Protein AF-A0A2U9IIF4-F1 (afdb_monomer)

Secondary structure (DSSP, 8-state):
---EEPPHHHHHHHHIIIIIHHHHHHHHHHHHHHHHH-S-THHHHHHHHHHHHHHHHHHHHHHHHHHHHTTEE-TT--------TT-----PPPHHHHHHHHHHHHHHHHTT-HHHHHHHHHHHHHHHHHHHHHHT-HHHHHHHHHHHHHHHHHHHHS---HHHHHHHHHHHHHHHHHHHHH-

pLDDT: mean 78.79, std 14.31, range [33.22, 96.81]

Foldseek 3Di:
DDQDEDDPVVVVVLCCVLQVVVLVVVLVVLVVCPVVPDPDPPSSVVSSVVPNVVSRVRSVVVSVVVCVVVSYDYNPPPPLCLVPLPPPPLDADDPVVLVVLVVVLVVCVVVVVLQVNLSSLLSSLSNLVSNCVSVVDLVSLVVSVVSLVVSVVSVVPDDYDPVSVVSSVVSVVVSVVCPVVND

Nearest PDB structures (foldseek):
  6xns-assembly2_D  TM=5.518E-01  e=9.371E+00  synthetic construct
  9e8q-assembly1_X  TM=2.694E-01  e=6.960E+00  Homo sapiens

Radius of gyration: 23.15 Å; Cα contacts (8 Å, |Δi|>4): 143; chains: 1; bounding box: 68×37×48 Å

Sequence (183 aa):
MEEKKISILKYATIISIFIIIPLIVLSFLVYFLALYFTKSSTISSEVTTVTTIPILLGGISAMRWYMEKNELISPFHKNIVVYNLDSNDNVEIPEELIRTYETRMLYFLENNLYNEYLKTLSFVVSFYLKNAIVNNDVRSFLKAKDLIKKGDCIVKEKKIKNNVIELFQLVRKKVEDYSKKFE

Solvent-accessible surface area (backbone atoms only — not comparable to full-atom values): 10165 Å² total; per-residue (Å²): 133,86,72,45,72,40,53,64,68,59,48,50,51,51,46,35,65,38,41,51,50,56,50,51,56,49,51,53,50,50,52,51,48,34,73,73,74,43,103,51,78,70,62,51,58,55,55,49,57,68,51,48,55,59,47,50,55,49,17,52,50,52,45,49,50,53,28,62,78,66,44,46,37,56,60,82,53,69,69,84,66,68,66,61,79,82,52,90,65,81,65,69,66,57,66,72,58,49,52,54,44,50,55,51,23,50,52,22,54,80,68,67,36,57,58,61,17,46,53,38,46,41,40,49,29,47,44,27,40,44,34,13,67,63,70,69,32,56,68,36,37,52,51,22,54,53,49,48,54,57,47,55,52,49,61,73,77,44,96,62,54,66,74,52,51,54,54,38,50,55,48,48,50,52,54,57,72,50,40,80,79,68,108

Organism: NCBI:txid41673

Structure (mmCIF, N/CA/C/O backbone):
data_AF-A0A2U9IIF4-F1
#
_entry.id   AF-A0A2U9IIF4-F1
#
loop_
_atom_site.group_PDB
_atom_site.id
_atom_site.type_symbol
_atom_site.label_atom_id
_atom_site.label_alt_id
_atom_site.label_comp_id
_atom_site.label_asym_id
_atom_site.label_entity_id
_atom_site.label_seq_id
_atom_site.pdbx_PDB_ins_code
_atom_site.Cartn_x
_atom_site.Cartn_y
_atom_site.Cartn_z
_atom_site.occupancy
_atom_site.B_iso_or_equiv
_atom_site.auth_seq_id
_atom_site.auth_comp_id
_atom_site.auth_asym_id
_atom_site.auth_atom_id
_atom_site.pdbx_PDB_model_num
ATOM 1 N N . MET A 1 1 ? -4.149 21.743 0.895 1.00 33.22 1 MET A N 1
ATOM 2 C CA . MET A 1 1 ? -3.383 22.286 -0.244 1.00 33.22 1 MET A CA 1
ATOM 3 C C . MET A 1 1 ? -3.532 21.274 -1.367 1.00 33.22 1 MET A C 1
ATOM 5 O O . MET A 1 1 ? -3.334 20.097 -1.098 1.00 33.22 1 MET A O 1
ATOM 9 N N . GLU A 1 2 ? -4.055 21.672 -2.528 1.00 38.16 2 GLU A N 1
ATOM 10 C CA . GLU A 1 2 ? -4.371 20.739 -3.621 1.00 38.16 2 GLU A CA 1
ATOM 11 C C . GLU A 1 2 ? -3.099 20.356 -4.384 1.00 38.16 2 GLU A C 1
ATOM 13 O O . GLU A 1 2 ? -2.504 21.184 -5.072 1.00 38.16 2 GLU A O 1
ATOM 18 N N . GLU A 1 3 ? -2.686 19.093 -4.271 1.00 52.47 3 GLU A N 1
ATOM 19 C CA . GLU A 1 3 ? -1.544 18.555 -5.011 1.00 52.47 3 GLU A CA 1
ATOM 20 C C . GLU A 1 3 ? -1.845 18.542 -6.523 1.00 52.47 3 GLU A C 1
ATOM 22 O O . GLU A 1 3 ? -2.888 18.054 -6.974 1.00 52.47 3 GLU A O 1
ATOM 27 N N . LYS A 1 4 ? -0.930 19.076 -7.345 1.00 73.81 4 LYS A N 1
ATOM 28 C CA . LYS A 1 4 ? -1.190 19.323 -8.771 1.00 73.81 4 LYS A CA 1
ATOM 29 C C . LYS A 1 4 ? -0.620 18.201 -9.634 1.00 73.81 4 LYS A C 1
ATOM 31 O O . LYS A 1 4 ? 0.590 18.104 -9.854 1.00 73.81 4 LYS A O 1
ATOM 36 N N . LYS A 1 5 ? -1.501 17.367 -10.193 1.00 74.81 5 LYS A N 1
ATOM 37 C CA . LYS A 1 5 ? -1.110 16.353 -11.183 1.00 74.81 5 LYS A CA 1
ATOM 38 C C . LYS A 1 5 ? -0.555 17.029 -12.438 1.00 74.81 5 LYS A C 1
ATOM 40 O O . LYS A 1 5 ? -1.225 17.855 -13.060 1.00 74.81 5 LYS A O 1
ATOM 45 N N . ILE A 1 6 ? 0.675 16.687 -12.818 1.00 84.69 6 ILE A N 1
ATOM 46 C CA . ILE A 1 6 ? 1.314 17.258 -14.010 1.00 84.69 6 ILE A CA 1
ATOM 47 C C . ILE A 1 6 ? 1.002 16.436 -15.260 1.00 84.69 6 ILE A C 1
ATOM 49 O O . ILE A 1 6 ? 0.768 15.230 -15.195 1.00 84.69 6 ILE A O 1
ATOM 53 N N . SER A 1 7 ? 0.998 17.097 -16.419 1.00 86.56 7 SER A N 1
ATOM 54 C CA . SER A 1 7 ? 0.803 16.428 -17.705 1.00 86.56 7 SER A CA 1
ATOM 55 C C . SER A 1 7 ? 1.977 15.504 -18.044 1.00 86.56 7 SER A C 1
ATOM 57 O O . SER A 1 7 ? 3.104 15.716 -17.591 1.00 86.56 7 SER A O 1
ATOM 59 N N . ILE A 1 8 ? 1.721 14.506 -18.897 1.00 83.88 8 ILE A N 1
ATOM 60 C CA . ILE A 1 8 ? 2.743 13.569 -19.399 1.00 83.88 8 ILE A CA 1
ATOM 61 C C . ILE A 1 8 ? 3.927 14.319 -20.006 1.00 83.88 8 ILE A C 1
ATOM 63 O O . ILE A 1 8 ? 5.073 14.002 -19.703 1.00 83.88 8 ILE A O 1
ATOM 67 N N . LEU A 1 9 ? 3.649 15.365 -20.786 1.00 86.12 9 LEU A N 1
ATOM 68 C CA . LEU A 1 9 ? 4.684 16.175 -21.418 1.00 86.12 9 LEU A CA 1
ATOM 69 C C . LEU A 1 9 ? 5.570 16.884 -20.383 1.00 86.12 9 LEU A C 1
ATOM 71 O O . LEU A 1 9 ? 6.789 16.809 -20.477 1.00 86.12 9 LEU A O 1
ATOM 75 N N . LYS A 1 10 ? 4.973 17.498 -19.350 1.00 85.94 10 LYS A N 1
ATOM 76 C CA . LYS A 1 10 ? 5.733 18.149 -18.269 1.00 85.94 10 LYS A CA 1
ATOM 77 C C . LYS A 1 10 ? 6.576 17.151 -17.482 1.00 85.94 10 LYS A C 1
ATOM 79 O O . LYS A 1 10 ? 7.714 17.449 -17.137 1.00 85.94 10 LYS A O 1
ATOM 84 N N . TYR A 1 11 ? 6.038 15.967 -17.212 1.00 86.44 11 TYR A N 1
ATOM 85 C CA . TYR A 1 11 ? 6.782 14.914 -16.529 1.00 86.44 11 TYR A CA 1
ATOM 86 C C . TYR A 1 11 ? 7.947 14.387 -17.369 1.00 86.44 11 TYR A C 1
ATOM 88 O O . TYR A 1 11 ? 9.038 14.197 -16.839 1.00 86.44 11 TYR A O 1
ATOM 96 N N . ALA A 1 12 ? 7.750 14.227 -18.681 1.00 86.06 12 ALA A N 1
ATOM 97 C CA . ALA A 1 12 ? 8.823 13.880 -19.603 1.00 86.06 12 ALA A CA 1
ATOM 98 C C . ALA A 1 12 ? 9.918 14.956 -19.613 1.00 86.06 12 ALA A C 1
ATOM 100 O O . ALA A 1 12 ? 11.092 14.615 -19.546 1.00 86.06 12 ALA A O 1
ATOM 101 N N . THR A 1 13 ? 9.560 16.246 -19.596 1.00 89.25 13 THR A N 1
ATOM 102 C CA . THR A 1 13 ? 10.539 17.340 -19.473 1.00 89.25 13 THR A CA 1
ATOM 103 C C . THR A 1 13 ? 11.350 17.240 -18.181 1.00 89.25 13 THR A C 1
ATOM 105 O O . THR A 1 13 ? 12.569 17.383 -18.213 1.00 89.25 13 THR A O 1
ATOM 108 N N . ILE A 1 14 ? 10.696 16.956 -17.052 1.00 88.19 14 ILE A N 1
ATOM 109 C CA . ILE A 1 14 ? 11.365 16.795 -15.755 1.00 88.19 14 ILE A CA 1
ATOM 110 C C . ILE A 1 14 ? 12.341 15.609 -15.798 1.00 88.19 14 ILE A C 1
ATOM 112 O O . ILE A 1 14 ? 13.512 15.778 -15.464 1.00 88.19 14 ILE A O 1
ATOM 116 N N . ILE A 1 15 ? 11.908 14.438 -16.277 1.00 87.56 15 ILE A N 1
ATOM 117 C CA . ILE A 1 15 ? 12.792 13.273 -16.459 1.00 87.56 15 ILE A CA 1
ATOM 118 C C . ILE A 1 15 ? 13.976 13.626 -17.364 1.00 87.56 15 ILE A C 1
ATOM 120 O O . ILE A 1 15 ? 15.115 13.264 -17.065 1.00 87.56 15 ILE A O 1
ATOM 124 N N . SER A 1 16 ? 13.730 14.356 -18.452 1.00 88.19 16 SER A N 1
ATOM 125 C CA . SER A 1 16 ? 14.788 14.745 -19.376 1.00 88.19 16 SER A CA 1
ATOM 126 C C . SER A 1 16 ? 15.862 15.591 -18.701 1.00 88.19 16 SER A C 1
ATOM 128 O O . SER A 1 16 ? 17.044 15.320 -18.885 1.00 88.19 16 SER A O 1
ATOM 130 N N . ILE A 1 17 ? 15.467 16.573 -17.889 1.00 90.94 17 ILE A N 1
ATOM 131 C CA . ILE A 1 17 ? 16.397 17.475 -17.196 1.00 90.94 17 ILE A CA 1
ATOM 132 C C . ILE A 1 17 ? 17.247 16.726 -16.169 1.00 90.94 17 ILE A C 1
ATOM 134 O O . ILE A 1 17 ? 18.455 16.937 -16.106 1.00 90.94 17 ILE A O 1
ATOM 138 N N . PHE A 1 18 ? 16.632 15.857 -15.366 1.00 87.62 18 PHE A N 1
ATOM 139 C CA . PHE A 1 18 ? 17.319 15.232 -14.233 1.00 87.62 18 PHE A CA 1
ATOM 140 C C . PHE A 1 18 ? 18.025 13.918 -14.571 1.00 87.62 18 PHE A C 1
ATOM 142 O O . PHE A 1 18 ? 18.912 13.510 -13.827 1.00 87.62 18 PHE A O 1
ATOM 149 N N . ILE A 1 19 ? 17.636 13.243 -15.655 1.00 84.19 19 ILE A N 1
ATOM 150 C CA . ILE A 1 19 ? 18.116 11.892 -15.971 1.00 84.19 19 ILE A CA 1
ATOM 151 C C . ILE A 1 19 ? 18.713 11.841 -17.378 1.00 84.19 19 ILE A C 1
ATOM 153 O O . ILE A 1 19 ? 19.893 11.534 -17.531 1.00 84.19 19 ILE A O 1
ATOM 157 N N . ILE A 1 20 ? 17.931 12.170 -18.411 1.00 85.06 20 ILE A N 1
ATOM 158 C CA . ILE A 1 20 ? 18.333 11.921 -19.808 1.00 85.06 20 ILE A CA 1
ATOM 159 C C . ILE A 1 20 ? 19.481 12.840 -20.240 1.00 85.06 20 ILE A C 1
ATOM 161 O O . ILE A 1 20 ? 20.476 12.360 -20.775 1.00 85.06 20 ILE A O 1
ATOM 165 N N . ILE A 1 21 ? 19.378 14.149 -19.997 1.00 88.50 21 ILE A N 1
ATOM 166 C CA . ILE A 1 21 ? 20.415 15.116 -20.383 1.00 88.50 21 ILE A CA 1
ATOM 167 C C . ILE A 1 21 ? 21.745 14.815 -19.667 1.00 88.50 21 ILE A C 1
ATOM 169 O O . ILE A 1 21 ? 22.755 14.702 -20.363 1.00 88.50 21 ILE A O 1
ATOM 173 N N . PRO A 1 22 ? 21.786 14.607 -18.334 1.00 85.69 22 PRO A N 1
ATOM 174 C CA . PRO A 1 22 ? 23.015 14.215 -17.641 1.00 85.69 22 PRO A CA 1
ATOM 175 C C . PRO A 1 22 ? 23.659 12.940 -18.198 1.00 85.69 22 PRO A C 1
ATOM 177 O O . PRO A 1 22 ? 24.878 12.893 -18.361 1.00 85.69 22 PRO A O 1
ATOM 180 N N . LEU A 1 23 ? 22.855 11.928 -18.545 1.00 83.50 23 LEU A N 1
ATOM 181 C CA . LEU A 1 23 ? 23.346 10.687 -19.153 1.00 83.50 23 LEU A CA 1
ATOM 182 C C . LEU A 1 23 ? 23.946 10.911 -20.542 1.00 83.50 23 LEU A C 1
ATOM 184 O O . LEU A 1 23 ? 25.000 10.353 -20.847 1.00 83.50 23 LEU A O 1
ATOM 188 N N . ILE A 1 24 ? 23.298 11.726 -21.380 1.00 84.94 24 ILE A N 1
ATOM 189 C CA . ILE A 1 24 ? 23.810 12.069 -22.712 1.00 84.94 24 ILE A CA 1
ATOM 190 C C . ILE A 1 24 ? 25.144 12.801 -22.573 1.00 84.94 24 ILE A C 1
ATOM 192 O O . ILE A 1 24 ? 26.123 12.398 -23.196 1.00 84.94 24 ILE A O 1
ATOM 196 N N . VAL A 1 25 ? 25.212 13.829 -21.721 1.00 85.56 25 VAL A N 1
ATOM 197 C CA . VAL A 1 25 ? 26.441 14.605 -21.495 1.00 85.56 25 VAL A CA 1
ATOM 198 C C . VAL A 1 25 ? 27.577 13.700 -21.019 1.00 85.56 25 VAL A C 1
ATOM 200 O O . VAL A 1 25 ? 28.670 13.765 -21.576 1.00 85.56 25 VAL A O 1
ATOM 203 N N . LEU A 1 26 ? 27.317 12.810 -20.056 1.00 80.69 26 LEU A N 1
ATOM 204 C CA . LEU A 1 26 ? 28.311 11.845 -19.589 1.00 80.69 26 LEU A CA 1
ATOM 205 C C . LEU A 1 26 ? 28.763 10.909 -20.717 1.00 80.69 26 LEU A C 1
ATOM 207 O O . LEU A 1 26 ? 29.960 10.706 -20.892 1.00 80.69 26 LEU A O 1
ATOM 211 N N . SER A 1 27 ? 27.826 10.366 -21.495 1.00 76.38 27 SER A N 1
ATOM 212 C CA . SER A 1 27 ? 28.136 9.445 -22.594 1.00 76.38 27 SER A CA 1
ATOM 213 C C . SER A 1 27 ? 29.036 10.105 -23.639 1.00 76.38 27 SER A C 1
ATOM 215 O O . 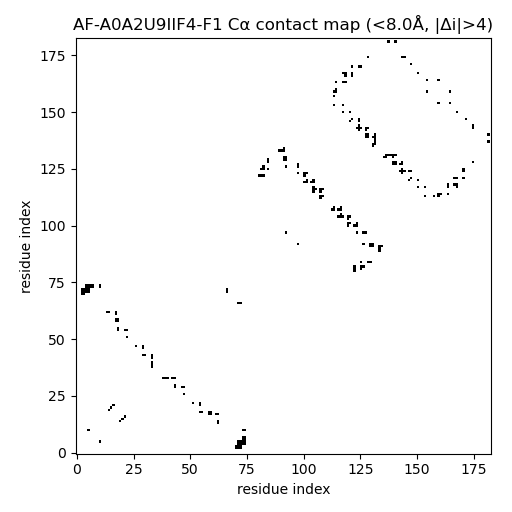SER A 1 27 ? 30.017 9.506 -24.073 1.00 76.38 27 SER A O 1
ATOM 217 N N . PHE A 1 28 ? 28.756 11.365 -23.991 1.00 82.56 28 PHE A N 1
ATOM 218 C CA . PHE A 1 28 ? 29.617 12.159 -24.870 1.00 82.56 28 PHE A CA 1
ATOM 219 C C . PHE A 1 28 ? 31.008 12.375 -24.271 1.00 82.56 28 PHE A C 1
ATOM 221 O O . PHE A 1 28 ? 32.001 12.270 -24.986 1.00 82.56 28 PHE A O 1
ATOM 228 N N . LEU A 1 29 ? 31.095 12.645 -22.969 1.00 79.62 29 LEU A N 1
ATOM 229 C CA . LEU A 1 29 ? 32.356 12.917 -22.282 1.00 79.62 29 LEU A CA 1
ATOM 230 C C . LEU A 1 29 ? 33.225 11.654 -22.173 1.00 79.62 29 LEU A C 1
ATOM 232 O O . LEU A 1 29 ? 34.419 11.710 -22.455 1.00 79.62 29 LEU A O 1
ATOM 236 N N . VAL A 1 30 ? 32.622 10.503 -21.860 1.00 75.31 30 VAL A N 1
ATOM 237 C CA . VAL A 1 30 ? 33.292 9.191 -21.852 1.00 75.31 30 VAL A CA 1
ATOM 238 C C . VAL A 1 30 ? 33.733 8.796 -23.259 1.00 75.31 30 VAL A C 1
ATOM 240 O O . VAL A 1 30 ? 34.862 8.344 -23.437 1.00 75.31 30 VAL A O 1
ATOM 243 N N . TYR A 1 31 ? 32.887 9.006 -24.270 1.00 74.81 31 TYR A N 1
ATOM 244 C CA . TYR A 1 31 ? 33.240 8.758 -25.667 1.00 74.81 31 TYR A CA 1
ATOM 245 C C . TYR A 1 31 ? 34.415 9.633 -26.124 1.00 74.81 31 TYR A C 1
ATOM 247 O O . TYR A 1 31 ? 35.361 9.136 -26.733 1.00 74.81 31 TYR A O 1
ATOM 255 N N . PHE A 1 32 ? 34.396 10.923 -25.780 1.00 75.62 32 PHE A N 1
ATOM 256 C CA . PHE A 1 32 ? 35.473 11.850 -26.116 1.00 75.62 32 PHE A CA 1
ATOM 257 C C . PHE A 1 32 ? 36.779 11.481 -25.405 1.00 75.62 32 PHE A C 1
ATOM 259 O O . PHE A 1 32 ? 37.831 11.445 -26.037 1.00 75.62 32 PHE A O 1
ATOM 266 N N . LEU A 1 33 ? 36.715 11.131 -24.117 1.00 70.12 33 LEU A N 1
ATOM 267 C CA . LEU A 1 33 ? 37.860 10.626 -23.355 1.00 70.12 33 LEU A CA 1
ATOM 268 C C . LEU A 1 33 ? 38.417 9.330 -23.950 1.00 70.12 33 LEU A C 1
ATOM 270 O O . LEU A 1 33 ? 39.632 9.199 -24.062 1.00 70.12 33 LEU A O 1
ATOM 274 N N . ALA A 1 34 ? 37.560 8.398 -24.371 1.00 67.44 34 ALA A N 1
ATOM 275 C CA . ALA A 1 34 ? 37.987 7.164 -25.024 1.00 67.44 34 ALA A CA 1
ATOM 276 C C . ALA A 1 34 ? 38.726 7.455 -26.340 1.00 67.44 34 ALA A C 1
ATOM 278 O O . ALA A 1 34 ? 39.811 6.922 -26.558 1.00 67.44 34 ALA A O 1
ATOM 279 N N . LEU A 1 35 ? 38.197 8.363 -27.171 1.00 69.38 35 LEU A N 1
ATOM 280 C CA . LEU A 1 35 ? 38.866 8.807 -28.398 1.00 69.38 35 LEU A CA 1
ATOM 281 C C . LEU A 1 35 ? 40.222 9.481 -28.131 1.00 69.38 35 LEU A C 1
ATOM 283 O O . LEU A 1 35 ? 41.143 9.309 -28.927 1.00 69.38 35 LEU A O 1
ATOM 287 N N . TYR A 1 36 ? 40.347 10.236 -27.035 1.00 69.12 36 TYR A N 1
ATOM 288 C CA . TYR A 1 36 ? 41.558 10.997 -26.713 1.00 69.12 36 TYR A CA 1
ATOM 289 C C . TYR A 1 36 ? 42.648 10.162 -26.028 1.00 69.12 36 TYR A C 1
ATOM 291 O O . TYR A 1 36 ? 43.831 10.374 -26.287 1.00 69.12 36 TYR A O 1
ATOM 299 N N . PHE A 1 37 ? 42.273 9.234 -25.140 1.00 64.19 37 PHE A N 1
ATOM 300 C CA . PHE A 1 37 ? 43.227 8.552 -24.263 1.00 64.19 37 PHE A CA 1
ATOM 301 C C . PHE A 1 37 ? 43.667 7.172 -24.751 1.00 64.19 37 PHE A C 1
ATOM 303 O O . PHE A 1 37 ? 44.804 6.807 -24.471 1.00 64.19 37 PHE A O 1
ATOM 310 N N . THR A 1 38 ? 42.853 6.392 -25.477 1.00 53.69 38 THR A N 1
ATOM 311 C CA . THR A 1 38 ? 43.287 5.053 -25.929 1.00 53.69 38 THR A CA 1
ATOM 312 C C . THR A 1 38 ? 42.445 4.472 -27.068 1.00 53.69 38 THR A C 1
ATOM 314 O O . THR A 1 38 ? 41.224 4.413 -27.019 1.00 53.69 38 THR A O 1
ATOM 317 N N . LYS A 1 39 ? 43.130 3.866 -28.041 1.00 55.66 39 LYS A N 1
ATOM 318 C CA . LYS A 1 39 ? 42.602 2.967 -29.087 1.00 55.66 39 LYS A CA 1
ATOM 319 C C . LYS A 1 39 ? 42.064 1.625 -28.520 1.00 55.66 39 LYS A C 1
ATOM 321 O O . LYS A 1 39 ? 42.155 0.603 -29.192 1.00 55.66 39 LYS A O 1
ATOM 326 N N . SER A 1 40 ? 41.594 1.598 -27.267 1.00 58.12 40 SER A N 1
ATOM 327 C CA . SER A 1 40 ? 41.224 0.389 -26.517 1.00 58.12 40 SER A CA 1
ATOM 328 C C . SER A 1 40 ? 39.797 0.497 -25.984 1.00 58.12 40 SER A C 1
ATOM 330 O O . SER A 1 40 ? 39.484 1.340 -25.147 1.00 58.12 40 SER A O 1
ATOM 332 N N . SER A 1 41 ? 38.926 -0.387 -26.468 1.00 57.19 41 SER A N 1
ATOM 333 C CA . SER A 1 41 ? 37.497 -0.443 -26.143 1.00 57.19 41 SER A CA 1
ATOM 334 C C . SER A 1 41 ? 37.188 -0.877 -24.705 1.00 57.19 41 SER A C 1
ATOM 336 O O . SER A 1 41 ? 36.042 -0.783 -24.283 1.00 57.19 41 SER A O 1
ATOM 338 N N . THR A 1 42 ? 38.176 -1.360 -23.948 1.00 56.53 42 THR A N 1
ATOM 339 C CA . THR A 1 42 ? 37.963 -1.965 -22.622 1.00 56.53 42 THR A CA 1
ATOM 340 C C . THR A 1 42 ? 37.800 -0.925 -21.507 1.00 56.53 42 THR A C 1
ATOM 342 O O . THR A 1 42 ? 37.073 -1.151 -20.546 1.00 56.53 42 THR A O 1
ATOM 345 N N . ILE A 1 43 ? 38.421 0.251 -21.651 1.00 55.16 43 ILE A N 1
ATOM 346 C CA . ILE A 1 43 ? 38.347 1.340 -20.658 1.00 55.16 43 ILE A CA 1
ATOM 347 C C . ILE A 1 43 ? 36.978 2.040 -20.712 1.00 55.16 43 ILE A C 1
ATOM 349 O O . ILE A 1 43 ? 36.465 2.494 -19.689 1.00 55.16 43 ILE A O 1
ATOM 353 N N . SER A 1 44 ? 36.337 2.095 -21.886 1.00 58.28 44 SER A N 1
ATOM 354 C CA . SER A 1 44 ? 35.050 2.783 -22.040 1.00 58.28 44 SER A CA 1
ATOM 355 C C . SER A 1 44 ? 33.907 2.062 -21.316 1.00 58.28 44 SER A C 1
ATOM 357 O O . SER A 1 44 ? 33.060 2.727 -20.720 1.00 58.28 44 SER A O 1
ATOM 359 N N . SER A 1 45 ? 33.890 0.724 -21.292 1.00 58.72 45 SER A N 1
ATOM 360 C CA . SER A 1 45 ? 32.824 -0.059 -20.648 1.00 58.72 45 SER A CA 1
ATOM 361 C C . SER A 1 45 ? 32.859 0.005 -19.119 1.00 58.72 45 SER A C 1
ATOM 363 O O . SER A 1 45 ? 31.808 0.105 -18.481 1.00 58.72 45 SER A O 1
ATOM 365 N N . GLU A 1 46 ? 34.049 0.004 -18.516 1.00 60.75 46 GLU A N 1
ATOM 366 C CA . GLU A 1 46 ? 34.196 0.080 -17.056 1.00 60.75 46 GLU A CA 1
ATOM 367 C C . GLU A 1 46 ? 33.856 1.480 -16.531 1.00 60.75 46 GLU A C 1
ATOM 369 O O . GLU A 1 46 ? 33.062 1.620 -15.597 1.00 60.75 46 GLU A O 1
ATOM 374 N N . VAL A 1 47 ? 34.356 2.530 -17.195 1.00 59.12 47 VAL A N 1
ATOM 375 C CA . VAL A 1 47 ? 34.063 3.925 -16.829 1.00 59.12 47 VAL A CA 1
ATOM 376 C C . VAL A 1 47 ? 32.574 4.233 -16.985 1.00 59.12 47 VAL A C 1
ATOM 378 O O . VAL A 1 47 ? 31.989 4.873 -16.110 1.00 59.12 47 VAL A O 1
ATOM 381 N N . THR A 1 48 ? 31.927 3.734 -18.043 1.00 59.72 48 THR A N 1
ATOM 382 C CA . THR A 1 48 ? 30.482 3.929 -18.257 1.00 59.72 48 THR A CA 1
ATOM 383 C C . THR A 1 48 ? 29.664 3.296 -17.133 1.00 59.72 48 THR A C 1
ATOM 385 O O . THR A 1 48 ? 28.768 3.936 -16.587 1.00 59.72 48 THR A O 1
ATOM 388 N N . THR A 1 49 ? 29.985 2.067 -16.725 1.00 60.97 49 THR A N 1
ATOM 389 C CA . THR A 1 49 ? 29.198 1.346 -15.710 1.00 60.97 49 THR A CA 1
ATOM 390 C C . THR A 1 49 ? 29.312 1.998 -14.328 1.00 60.97 49 THR A C 1
ATOM 392 O O . THR A 1 49 ? 28.303 2.204 -13.652 1.00 60.97 49 THR A O 1
ATOM 395 N N . VAL A 1 50 ? 30.525 2.400 -13.934 1.00 63.28 50 VAL A N 1
ATOM 396 C CA . VAL A 1 50 ? 30.794 3.025 -12.626 1.00 63.28 50 VAL A CA 1
ATOM 397 C C . VAL A 1 50 ? 30.168 4.419 -12.512 1.00 63.28 50 VAL A C 1
ATOM 399 O O . VAL A 1 50 ? 29.736 4.814 -11.431 1.00 63.28 50 VAL A O 1
ATOM 402 N N . THR A 1 51 ? 30.072 5.164 -13.616 1.00 64.44 51 THR A N 1
ATOM 403 C CA . THR A 1 51 ? 29.559 6.547 -13.614 1.00 64.44 51 THR A CA 1
ATOM 404 C C . THR A 1 51 ? 28.053 6.647 -13.874 1.00 64.44 51 THR A C 1
ATOM 406 O O . THR A 1 51 ? 27.410 7.577 -13.388 1.00 64.44 51 THR A O 1
ATOM 409 N N . THR A 1 52 ? 27.452 5.668 -14.557 1.00 69.06 52 THR A N 1
ATOM 410 C CA . THR A 1 52 ? 26.013 5.673 -14.879 1.00 69.06 52 THR A CA 1
ATOM 411 C C . THR A 1 52 ? 25.133 5.474 -13.640 1.00 69.06 52 THR A C 1
ATOM 413 O O . THR A 1 52 ? 24.128 6.168 -13.477 1.00 69.06 52 THR A O 1
ATOM 416 N N . ILE A 1 53 ? 25.508 4.559 -12.735 1.00 69.81 53 ILE A N 1
ATOM 417 C CA . ILE A 1 53 ? 24.698 4.222 -11.548 1.00 69.81 53 ILE A CA 1
ATOM 418 C C . ILE A 1 53 ? 24.546 5.426 -10.592 1.00 69.81 53 ILE A C 1
ATOM 420 O O . ILE A 1 53 ? 23.408 5.752 -10.239 1.00 69.81 53 ILE A O 1
ATOM 424 N N . PRO A 1 54 ? 25.621 6.146 -10.201 1.00 72.12 54 PRO A N 1
ATOM 425 C CA . PRO A 1 54 ? 25.502 7.320 -9.336 1.00 72.12 54 PRO A CA 1
ATOM 426 C C . PRO A 1 54 ? 24.667 8.447 -9.950 1.00 72.12 54 PRO A C 1
ATOM 428 O O . PRO A 1 54 ? 23.898 9.091 -9.238 1.00 72.12 54 PRO A O 1
ATOM 431 N N . ILE A 1 55 ? 24.772 8.669 -11.264 1.00 73.44 55 ILE A N 1
ATOM 432 C CA . ILE A 1 55 ? 24.006 9.712 -11.961 1.00 73.44 55 ILE A CA 1
ATOM 433 C C . ILE A 1 55 ? 22.523 9.360 -12.011 1.00 73.44 55 ILE A C 1
ATOM 435 O O . ILE A 1 55 ? 21.691 10.228 -11.761 1.00 73.44 55 ILE A O 1
ATOM 439 N N . LEU A 1 56 ? 22.176 8.096 -12.265 1.00 72.19 56 LEU A N 1
ATOM 440 C CA . LEU A 1 56 ? 20.786 7.645 -12.206 1.00 72.19 56 LEU A CA 1
ATOM 441 C C . LEU A 1 56 ? 20.195 7.846 -10.807 1.00 72.19 56 LEU A C 1
ATOM 443 O O . LEU A 1 56 ? 19.129 8.443 -10.671 1.00 72.19 56 LEU A O 1
ATOM 447 N N . LEU A 1 57 ? 20.891 7.396 -9.759 1.00 69.00 57 LEU A N 1
ATOM 448 C CA . LEU A 1 57 ? 20.407 7.516 -8.380 1.00 69.00 57 LEU A CA 1
ATOM 449 C C . LEU A 1 57 ? 20.321 8.978 -7.920 1.00 69.00 57 LEU A C 1
ATOM 451 O O . LEU A 1 57 ? 19.328 9.378 -7.303 1.00 69.00 57 LEU A O 1
ATOM 455 N N . GLY A 1 58 ? 21.328 9.788 -8.254 1.00 73.94 58 GLY A N 1
ATOM 456 C CA . GLY A 1 58 ? 21.347 11.222 -7.979 1.00 73.94 58 GLY A CA 1
ATOM 457 C C . GLY A 1 58 ? 20.246 11.968 -8.733 1.00 73.94 58 GLY A C 1
ATOM 458 O O . GLY A 1 58 ? 19.518 12.756 -8.133 1.00 73.94 58 GLY A O 1
ATOM 459 N N . GLY A 1 59 ? 20.059 11.658 -10.016 1.00 76.75 59 GLY A N 1
ATOM 460 C CA . GLY A 1 59 ? 19.022 12.230 -10.873 1.00 76.75 59 GLY A CA 1
ATOM 461 C C . GLY A 1 59 ? 17.613 11.899 -10.389 1.00 76.75 59 GLY A C 1
ATOM 462 O O . GLY A 1 59 ? 16.782 12.795 -10.255 1.00 76.75 59 GLY A O 1
ATOM 463 N N . ILE A 1 60 ? 17.354 10.638 -10.025 1.00 76.50 60 ILE A N 1
ATOM 464 C CA . ILE A 1 60 ? 16.077 10.213 -9.430 1.00 76.50 60 ILE A CA 1
ATOM 465 C C . ILE A 1 60 ? 15.825 10.945 -8.105 1.00 76.50 60 ILE A C 1
ATOM 467 O O . ILE A 1 60 ? 14.712 11.416 -7.865 1.00 76.50 60 ILE A O 1
ATOM 471 N N . SER A 1 61 ? 16.845 11.076 -7.253 1.00 73.75 61 SER A N 1
ATOM 472 C CA . SER A 1 61 ? 16.718 11.749 -5.954 1.00 73.75 61 SER A CA 1
ATOM 473 C C . SER A 1 61 ? 16.441 13.247 -6.107 1.00 73.75 61 SER A C 1
ATOM 475 O O . SER A 1 61 ? 15.528 13.774 -5.472 1.00 73.75 61 SER A O 1
ATOM 477 N N . ALA A 1 62 ? 17.171 13.926 -6.995 1.00 77.94 62 ALA A N 1
ATOM 478 C CA . ALA A 1 62 ? 16.978 15.341 -7.296 1.00 77.94 62 ALA A CA 1
ATOM 479 C C . ALA A 1 62 ? 15.609 15.607 -7.939 1.00 77.94 62 ALA A C 1
ATOM 481 O O . ALA A 1 62 ? 14.913 16.545 -7.548 1.00 77.94 62 ALA A O 1
ATOM 482 N N . MET A 1 63 ? 15.188 14.743 -8.866 1.00 86.06 63 MET A N 1
ATOM 483 C CA . MET A 1 63 ? 13.858 14.786 -9.467 1.00 86.06 63 MET A CA 1
ATOM 484 C C . MET A 1 63 ? 12.768 14.642 -8.405 1.00 86.06 63 MET A C 1
ATOM 486 O O . MET A 1 63 ? 11.814 15.418 -8.390 1.00 86.06 63 MET A O 1
ATOM 490 N N . ARG A 1 64 ? 12.910 13.669 -7.498 1.00 76.88 64 ARG A N 1
ATOM 491 C CA . ARG A 1 64 ? 11.946 13.434 -6.422 1.00 76.88 64 ARG A CA 1
ATOM 492 C C . ARG A 1 64 ? 11.848 14.635 -5.490 1.00 76.88 64 ARG A C 1
ATOM 494 O O . ARG A 1 64 ? 10.744 15.098 -5.230 1.00 76.88 64 ARG A O 1
ATOM 501 N N . TRP A 1 65 ? 12.984 15.178 -5.059 1.00 77.06 65 TRP A N 1
ATOM 502 C CA . TRP A 1 65 ? 13.021 16.389 -4.243 1.00 77.06 65 TRP A CA 1
ATOM 503 C C . TRP A 1 65 ? 12.368 17.583 -4.951 1.00 77.06 65 TRP A C 1
ATOM 505 O O . TRP A 1 65 ? 11.582 18.306 -4.345 1.00 77.06 65 TRP A O 1
ATOM 515 N N . TYR A 1 66 ? 12.636 17.770 -6.248 1.00 85.62 66 TYR A N 1
ATOM 516 C CA . TYR A 1 66 ? 12.008 18.822 -7.048 1.00 85.62 66 TYR A CA 1
ATOM 517 C C . TYR A 1 66 ? 10.486 18.654 -7.123 1.00 85.62 66 TYR A C 1
ATOM 519 O O . TYR A 1 66 ? 9.752 19.630 -6.966 1.00 85.62 66 TYR A O 1
ATOM 527 N N . MET A 1 67 ? 10.000 17.430 -7.338 1.00 82.00 67 MET A N 1
ATOM 528 C CA . MET A 1 67 ? 8.566 17.142 -7.374 1.00 82.00 67 MET A CA 1
ATOM 529 C C . MET A 1 67 ? 7.901 17.364 -6.011 1.00 82.00 67 MET A C 1
ATOM 531 O O . MET A 1 67 ? 6.854 17.999 -5.962 1.00 82.00 67 MET A O 1
ATOM 535 N N . GLU A 1 68 ? 8.530 16.921 -4.918 1.00 75.81 68 GLU A N 1
ATOM 536 C CA . GLU A 1 68 ? 8.034 17.114 -3.548 1.00 75.81 68 GLU A CA 1
ATOM 537 C C . GLU A 1 68 ? 7.996 18.602 -3.164 1.00 75.81 68 GLU A C 1
ATOM 539 O O . GLU A 1 68 ? 6.986 19.078 -2.654 1.00 75.81 68 GLU A O 1
ATOM 544 N N . LYS A 1 69 ? 9.047 19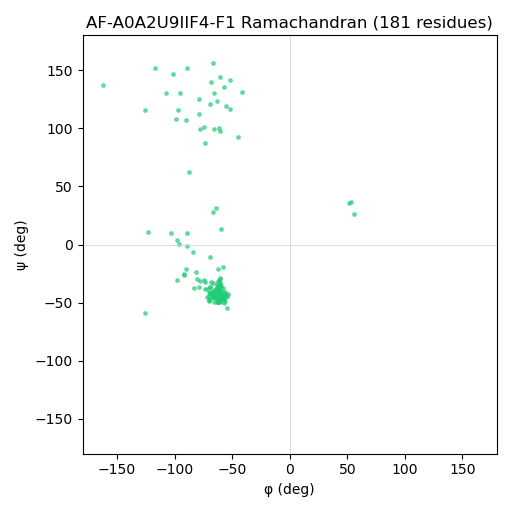.370 -3.485 1.00 79.19 69 LYS A N 1
ATOM 545 C CA . LYS A 1 69 ? 9.118 20.815 -3.209 1.00 79.19 69 LYS A CA 1
ATOM 546 C C . LYS A 1 69 ? 8.043 21.627 -3.938 1.00 79.19 69 LYS A C 1
ATOM 548 O O . LYS A 1 69 ? 7.638 22.673 -3.444 1.00 79.19 69 LYS A O 1
ATOM 553 N N . ASN A 1 70 ? 7.630 21.184 -5.124 1.00 78.50 70 ASN A N 1
ATOM 554 C CA . ASN A 1 70 ? 6.650 21.884 -5.957 1.00 78.50 70 ASN A CA 1
ATOM 555 C C . ASN A 1 70 ? 5.253 21.239 -5.907 1.00 78.50 70 ASN A C 1
ATOM 557 O O . ASN A 1 70 ? 4.407 21.588 -6.729 1.00 78.50 70 ASN A O 1
ATOM 561 N N . GLU A 1 71 ? 5.028 20.289 -4.990 1.00 73.75 71 GLU A N 1
ATOM 562 C CA . GLU 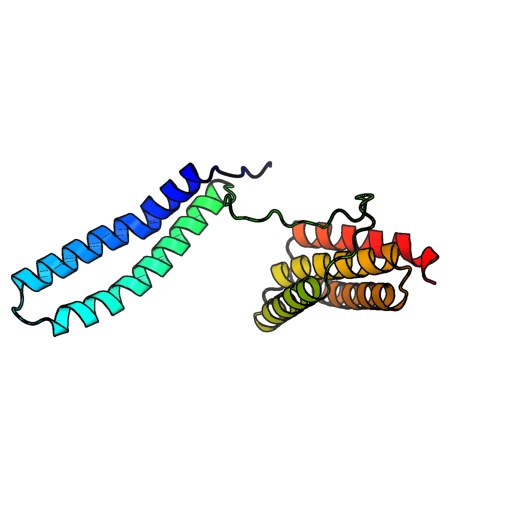A 1 71 ? 3.751 19.577 -4.820 1.00 73.75 71 GLU A CA 1
ATOM 563 C C . GLU A 1 71 ? 3.234 18.943 -6.131 1.00 73.75 71 GLU A C 1
ATOM 565 O O . GLU A 1 71 ? 2.036 18.930 -6.432 1.00 73.75 71 GLU A O 1
ATOM 570 N N . LEU A 1 72 ? 4.162 18.436 -6.954 1.00 79.06 72 LEU A N 1
ATOM 571 C CA . LEU A 1 72 ? 3.874 17.864 -8.268 1.00 79.06 72 LEU A CA 1
ATOM 572 C C . LEU A 1 72 ? 3.721 16.351 -8.178 1.00 79.06 72 LEU A C 1
ATOM 574 O O . LEU A 1 72 ? 4.602 15.638 -7.699 1.00 79.06 72 LEU A O 1
ATOM 578 N N . ILE A 1 73 ? 2.639 15.845 -8.760 1.00 73.56 73 ILE A N 1
ATOM 579 C CA . ILE A 1 73 ? 2.353 14.413 -8.812 1.00 73.56 73 ILE A CA 1
ATOM 580 C C . ILE A 1 73 ? 2.568 13.885 -10.227 1.00 73.56 73 ILE A C 1
ATOM 582 O O . ILE A 1 73 ? 2.018 14.430 -11.185 1.00 73.56 73 ILE A O 1
ATOM 586 N N . SER A 1 74 ? 3.327 12.788 -10.353 1.00 72.19 74 SER A N 1
ATOM 587 C CA . SER A 1 74 ? 3.569 12.113 -11.636 1.00 72.19 74 SER A CA 1
ATOM 588 C C . SER A 1 74 ? 2.247 11.808 -12.366 1.00 72.19 74 SER A C 1
ATOM 590 O O . SER A 1 74 ? 1.274 11.387 -11.743 1.00 72.19 74 SER A O 1
ATOM 592 N N . PRO A 1 75 ? 2.185 11.935 -13.700 1.00 69.31 75 PRO A N 1
ATOM 593 C CA . PRO A 1 75 ? 1.019 11.535 -14.487 1.00 69.31 75 PRO A CA 1
ATOM 594 C C . PRO A 1 75 ? 0.718 10.037 -14.329 1.00 69.31 75 PRO A C 1
ATOM 596 O O . PRO A 1 75 ? -0.447 9.636 -14.371 1.00 69.31 75 PRO A O 1
ATOM 599 N N . PHE A 1 76 ? 1.768 9.241 -14.091 1.00 69.94 76 PHE A N 1
ATOM 600 C CA . PHE A 1 76 ? 1.720 7.807 -13.805 1.00 69.94 76 PHE A CA 1
ATOM 601 C C . PHE A 1 76 ? 1.571 7.497 -12.320 1.00 69.94 76 PHE A C 1
ATOM 603 O O . PHE A 1 76 ? 1.478 6.327 -11.947 1.00 69.94 76 PHE A O 1
ATOM 610 N N . HIS A 1 77 ? 1.531 8.520 -11.464 1.00 53.62 77 HIS A N 1
ATOM 611 C CA . HIS A 1 77 ? 0.979 8.342 -10.139 1.00 53.62 77 HIS A CA 1
ATOM 612 C C . HIS A 1 77 ? -0.479 7.944 -10.359 1.00 53.62 77 HIS A C 1
ATOM 614 O O . HIS A 1 77 ? -1.347 8.762 -10.690 1.00 53.62 77 HIS A O 1
ATOM 620 N N . LYS A 1 78 ? -0.743 6.639 -10.260 1.00 45.66 78 LYS A N 1
ATOM 621 C CA . LYS A 1 78 ? -2.091 6.183 -9.980 1.00 45.66 78 LYS A CA 1
ATOM 622 C C . LYS A 1 78 ? -2.446 6.911 -8.698 1.00 45.66 78 LYS A C 1
ATOM 624 O O . LYS A 1 78 ? -1.739 6.739 -7.703 1.00 45.66 78 LYS A O 1
ATOM 629 N N . ASN A 1 79 ? -3.496 7.739 -8.750 1.00 40.78 79 ASN A N 1
ATOM 630 C CA . ASN A 1 79 ? -4.182 8.126 -7.528 1.00 40.78 79 ASN A CA 1
ATOM 631 C C . ASN A 1 79 ? -4.265 6.850 -6.710 1.00 40.78 79 ASN A C 1
ATOM 633 O O . ASN A 1 79 ? -4.574 5.788 -7.256 1.00 40.78 79 ASN A O 1
ATOM 637 N N . ILE A 1 80 ? -3.880 6.952 -5.450 1.00 40.75 80 ILE A N 1
ATOM 638 C CA . ILE A 1 80 ? -4.273 6.025 -4.408 1.00 40.75 80 ILE A CA 1
ATOM 639 C C . ILE A 1 80 ? -5.777 5.829 -4.629 1.00 40.75 80 ILE A C 1
ATOM 641 O O . ILE A 1 80 ? -6.578 6.674 -4.242 1.00 40.75 80 ILE A O 1
ATOM 645 N N . VAL A 1 81 ? -6.149 4.807 -5.411 1.00 40.16 81 VAL A N 1
ATOM 646 C CA . VAL A 1 81 ? -7.537 4.469 -5.682 1.00 40.16 81 VAL A CA 1
ATOM 647 C C . VAL A 1 81 ? -7.937 3.871 -4.363 1.00 40.16 81 VAL A C 1
ATOM 649 O O . VAL A 1 81 ? -7.755 2.680 -4.131 1.00 40.16 81 VAL A O 1
ATOM 652 N N . VAL A 1 82 ? -8.382 4.723 -3.442 1.00 41.12 82 VAL A N 1
ATOM 653 C CA . VAL A 1 82 ? -9.291 4.264 -2.411 1.00 41.12 82 VAL A CA 1
ATOM 654 C C . VAL A 1 82 ? -10.453 3.798 -3.257 1.00 41.12 82 VAL A C 1
ATOM 656 O O . VAL A 1 82 ? -11.161 4.629 -3.826 1.00 41.12 82 VAL A O 1
ATOM 659 N N . TYR A 1 83 ? -10.506 2.490 -3.524 1.00 47.03 83 TYR A N 1
ATOM 660 C CA . TYR A 1 83 ? -11.587 1.921 -4.308 1.00 47.03 83 TYR A CA 1
ATOM 661 C C . TYR A 1 83 ? -12.833 2.422 -3.631 1.00 47.03 83 TYR A C 1
ATOM 663 O O . TYR A 1 83 ? -13.001 2.227 -2.425 1.00 47.03 83 TYR A O 1
ATOM 671 N N . ASN A 1 84 ? -13.592 3.215 -4.379 1.00 46.91 84 ASN A N 1
ATOM 672 C CA . ASN A 1 84 ? -14.724 3.901 -3.824 1.00 46.91 84 ASN A CA 1
ATOM 673 C C . ASN A 1 84 ? -15.697 2.790 -3.443 1.00 46.91 84 ASN A C 1
ATOM 675 O O . ASN A 1 84 ? -16.330 2.190 -4.307 1.00 46.91 84 ASN A O 1
ATOM 679 N N . LEU A 1 85 ? -15.707 2.442 -2.157 1.00 50.47 85 LEU A N 1
ATOM 680 C CA . LEU A 1 85 ? -16.567 1.405 -1.591 1.00 50.47 85 LEU A CA 1
ATOM 681 C C . LEU A 1 85 ? -18.046 1.726 -1.857 1.00 50.47 85 LEU A C 1
ATOM 683 O O . LEU A 1 85 ? -18.870 0.824 -1.825 1.00 50.47 85 LEU A O 1
ATOM 687 N N . ASP A 1 86 ? -18.342 2.994 -2.163 1.00 47.03 86 ASP A N 1
ATOM 688 C CA . ASP A 1 86 ? -19.677 3.513 -2.443 1.00 47.03 86 ASP A CA 1
ATOM 689 C C . ASP A 1 86 ? -19.968 3.606 -3.955 1.00 47.03 86 ASP A C 1
ATOM 691 O O . ASP A 1 86 ? -21.023 4.110 -4.339 1.00 47.03 86 ASP A O 1
ATOM 695 N N . SER A 1 87 ? -19.060 3.159 -4.842 1.00 48.44 87 SER A N 1
ATOM 696 C CA . SER A 1 87 ? -19.443 3.001 -6.248 1.00 48.44 87 SER A CA 1
ATOM 697 C C . SER A 1 87 ? -20.419 1.830 -6.340 1.00 48.44 87 SER A C 1
ATOM 699 O O . SER A 1 87 ? -20.077 0.704 -5.984 1.00 48.44 87 SER A O 1
ATOM 701 N N . ASN A 1 88 ? -21.630 2.098 -6.840 1.00 48.12 88 ASN A N 1
ATOM 702 C CA . ASN A 1 88 ? -22.683 1.115 -7.153 1.00 48.12 88 ASN A CA 1
ATOM 703 C C . ASN A 1 88 ? -22.261 0.066 -8.205 1.00 48.12 88 ASN A C 1
ATOM 705 O O . ASN A 1 88 ? -23.094 -0.660 -8.749 1.00 48.12 88 ASN A O 1
ATOM 709 N N . ASP A 1 89 ? -20.971 -0.022 -8.513 1.00 57.00 89 ASP A N 1
ATOM 710 C CA . ASP A 1 89 ? -20.425 -1.069 -9.344 1.00 57.00 89 ASP A CA 1
ATOM 711 C C . ASP A 1 89 ? -20.389 -2.348 -8.508 1.00 57.00 89 ASP A C 1
ATOM 713 O O . ASP A 1 89 ? -19.464 -2.556 -7.713 1.00 57.00 89 ASP A O 1
ATOM 717 N N . ASN A 1 90 ? -21.371 -3.224 -8.746 1.00 64.50 90 ASN A N 1
ATOM 718 C CA . ASN A 1 90 ? -21.432 -4.623 -8.293 1.00 64.50 90 ASN A CA 1
ATOM 719 C C . ASN A 1 90 ? -20.313 -5.491 -8.910 1.00 64.50 90 ASN A C 1
ATOM 721 O O . ASN A 1 90 ? -20.499 -6.667 -9.206 1.00 64.50 90 ASN A O 1
ATOM 725 N N . VAL A 1 91 ? -19.157 -4.892 -9.178 1.00 74.62 91 VAL A N 1
ATOM 726 C CA . VAL A 1 91 ? -18.005 -5.528 -9.795 1.00 74.62 91 VAL A CA 1
ATOM 727 C C . VAL A 1 91 ? -17.062 -5.943 -8.681 1.00 74.62 91 VAL A C 1
ATOM 729 O O . VAL A 1 91 ? -16.528 -5.100 -7.952 1.00 74.62 91 VAL A O 1
ATOM 732 N N . GLU A 1 92 ? -16.876 -7.250 -8.556 1.00 78.81 92 GLU A N 1
ATOM 733 C CA . GLU A 1 92 ? -15.894 -7.843 -7.661 1.00 78.81 92 GLU A CA 1
ATOM 734 C C . GLU A 1 92 ? -14.470 -7.399 -8.032 1.00 78.81 92 GLU A C 1
ATOM 736 O O . GLU A 1 92 ? -14.126 -7.234 -9.206 1.00 78.81 92 GLU A O 1
ATOM 741 N N . ILE A 1 93 ? -13.620 -7.216 -7.023 1.00 82.06 93 ILE A N 1
ATOM 742 C CA . ILE A 1 93 ? -12.194 -6.987 -7.228 1.00 82.06 93 ILE A CA 1
ATOM 743 C C . ILE A 1 93 ? -11.502 -8.327 -7.524 1.00 82.06 93 ILE A C 1
ATOM 745 O O . ILE A 1 93 ? -11.584 -9.234 -6.692 1.00 82.06 93 ILE A O 1
ATOM 749 N N . PRO A 1 94 ? -10.763 -8.452 -8.645 1.00 78.88 94 PRO A N 1
ATOM 750 C CA . PRO A 1 94 ? -10.057 -9.683 -8.989 1.00 78.88 94 PRO A CA 1
ATOM 751 C C . PRO A 1 94 ? -9.079 -10.133 -7.897 1.00 78.88 94 PRO A C 1
ATOM 753 O O . PRO A 1 94 ? -8.285 -9.332 -7.395 1.00 78.88 94 PRO A O 1
ATOM 756 N N . GLU A 1 95 ? -9.069 -11.429 -7.580 1.00 84.31 95 GLU A N 1
ATOM 757 C CA . GLU A 1 95 ? -8.215 -11.985 -6.520 1.00 84.31 95 GLU A CA 1
ATOM 758 C C . GLU A 1 95 ? -6.715 -11.780 -6.802 1.00 84.31 95 GLU A C 1
ATOM 760 O O . GLU A 1 95 ? -5.943 -11.488 -5.890 1.00 84.31 95 GLU A O 1
ATOM 765 N N . GLU A 1 96 ? -6.296 -11.848 -8.070 1.00 79.00 96 GLU A N 1
ATOM 766 C CA . GLU A 1 96 ? -4.914 -11.566 -8.490 1.00 79.00 96 GLU A CA 1
ATOM 767 C C . GLU A 1 96 ? -4.461 -10.156 -8.090 1.00 79.00 96 GLU A C 1
ATOM 769 O O . GLU A 1 96 ? -3.318 -9.943 -7.666 1.00 79.00 96 GLU A O 1
ATOM 774 N N . LEU A 1 97 ? -5.376 -9.187 -8.170 1.00 77.38 97 LEU A N 1
ATOM 775 C CA . LEU A 1 97 ? -5.100 -7.822 -7.756 1.00 77.38 97 LEU A CA 1
ATOM 776 C C . LEU A 1 97 ? -4.960 -7.736 -6.236 1.00 77.38 97 LEU A C 1
ATOM 778 O O . LEU A 1 97 ? -4.013 -7.118 -5.753 1.00 77.38 97 LEU A O 1
ATOM 782 N N . ILE A 1 98 ? -5.854 -8.385 -5.485 1.00 83.94 98 ILE A N 1
ATOM 783 C CA . ILE A 1 98 ? -5.779 -8.438 -4.017 1.00 83.94 98 ILE A CA 1
ATOM 784 C C . ILE A 1 98 ? -4.433 -9.027 -3.587 1.00 83.94 98 ILE A C 1
ATOM 786 O O . ILE A 1 98 ? -3.704 -8.380 -2.834 1.00 83.94 98 ILE A O 1
ATOM 790 N N . ARG A 1 99 ? -4.046 -10.179 -4.148 1.00 80.38 99 ARG A N 1
ATOM 791 C CA . ARG A 1 99 ? -2.764 -10.843 -3.859 1.00 80.38 99 ARG A CA 1
ATOM 792 C C . ARG A 1 99 ? -1.566 -9.946 -4.158 1.00 80.38 99 ARG A C 1
ATOM 794 O O . ARG A 1 99 ? -0.645 -9.863 -3.354 1.00 80.38 99 ARG A O 1
ATOM 801 N N . THR A 1 100 ? -1.596 -9.213 -5.271 1.00 75.81 100 THR A N 1
ATOM 802 C CA . THR A 1 100 ? -0.528 -8.262 -5.622 1.00 75.81 100 THR A CA 1
ATOM 803 C C . THR A 1 100 ? -0.350 -7.188 -4.543 1.00 75.81 100 THR A C 1
ATOM 805 O O . THR A 1 100 ? 0.776 -6.858 -4.158 1.00 75.81 100 THR A O 1
ATOM 808 N N . TYR A 1 101 ? -1.453 -6.637 -4.029 1.00 81.62 101 TYR A N 1
ATOM 809 C CA . TYR A 1 10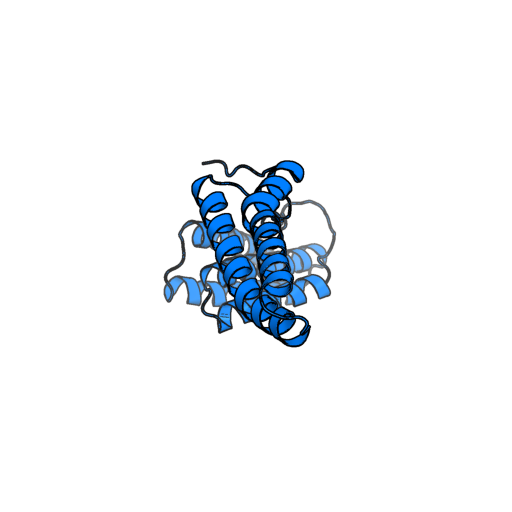1 ? -1.407 -5.632 -2.966 1.00 81.62 101 TYR A CA 1
ATOM 810 C C . TYR A 1 101 ? -1.041 -6.233 -1.603 1.00 81.62 101 TYR A C 1
ATOM 812 O O . TYR A 1 101 ? -0.344 -5.572 -0.836 1.00 81.62 101 TYR A O 1
ATOM 820 N N . GLU A 1 102 ? -1.419 -7.480 -1.318 1.00 85.81 102 GLU A N 1
ATOM 821 C CA . GLU A 1 102 ? -0.971 -8.208 -0.124 1.00 85.81 102 GLU A CA 1
ATOM 822 C C . GLU A 1 102 ? 0.544 -8.432 -0.129 1.00 85.81 102 GLU A C 1
ATOM 824 O O . GLU A 1 102 ? 1.210 -8.102 0.850 1.00 85.81 102 GLU A O 1
ATOM 829 N N . THR A 1 103 ? 1.120 -8.903 -1.240 1.00 84.75 103 THR A N 1
ATOM 830 C CA . THR A 1 103 ? 2.579 -9.052 -1.374 1.00 84.75 103 THR A CA 1
ATOM 831 C C . THR A 1 103 ? 3.287 -7.714 -1.185 1.00 84.75 103 THR A C 1
ATOM 833 O O . THR A 1 103 ? 4.294 -7.623 -0.484 1.00 84.75 103 THR A O 1
ATOM 836 N N . ARG A 1 104 ? 2.734 -6.639 -1.756 1.00 76.56 104 ARG A N 1
ATOM 837 C CA . ARG A 1 104 ? 3.285 -5.290 -1.596 1.00 76.56 104 ARG A CA 1
ATOM 838 C C . ARG A 1 104 ? 3.203 -4.790 -0.153 1.00 76.56 104 ARG A C 1
ATOM 840 O O . ARG A 1 104 ? 4.134 -4.150 0.327 1.00 76.56 104 ARG A O 1
ATOM 847 N N . MET A 1 105 ? 2.101 -5.081 0.534 1.00 89.00 105 MET A N 1
ATOM 848 C CA . MET A 1 105 ? 1.918 -4.771 1.948 1.00 89.00 105 MET A CA 1
ATOM 849 C C . MET A 1 105 ? 2.983 -5.484 2.790 1.00 89.00 105 MET A C 1
ATOM 851 O O . MET A 1 105 ? 3.656 -4.828 3.579 1.00 89.00 105 MET A O 1
ATOM 855 N N . LEU A 1 106 ? 3.196 -6.786 2.578 1.00 87.12 106 LEU A N 1
ATOM 856 C CA . LEU A 1 106 ? 4.227 -7.556 3.285 1.00 87.12 106 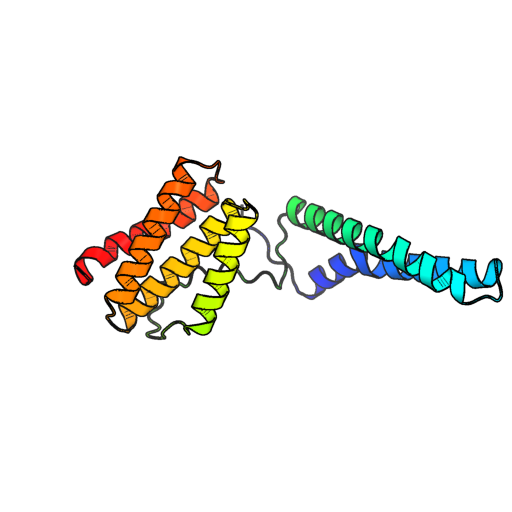LEU A CA 1
ATOM 857 C C . LEU A 1 106 ? 5.629 -6.988 3.050 1.00 87.12 106 LEU A C 1
ATOM 859 O O . LEU A 1 106 ? 6.350 -6.741 4.013 1.00 87.12 106 LEU A O 1
ATOM 863 N N . TYR A 1 107 ? 5.964 -6.655 1.802 1.00 84.00 107 TYR A N 1
ATOM 864 C CA . TYR A 1 107 ? 7.229 -5.999 1.475 1.00 84.00 107 TYR A CA 1
ATOM 865 C C . TYR A 1 107 ? 7.440 -4.707 2.282 1.00 84.00 107 TYR A C 1
ATOM 867 O O . TYR A 1 107 ? 8.521 -4.467 2.821 1.00 84.00 107 TYR A O 1
ATOM 875 N N . PHE A 1 108 ? 6.415 -3.857 2.410 1.00 81.06 108 PHE A N 1
ATOM 876 C CA . PHE A 1 108 ? 6.537 -2.633 3.205 1.00 81.06 108 PHE A CA 1
ATOM 877 C C . PHE A 1 108 ? 6.704 -2.904 4.699 1.00 81.06 108 PHE A C 1
ATOM 879 O O . PHE A 1 108 ? 7.408 -2.145 5.367 1.00 81.06 108 PHE A O 1
ATOM 886 N N . LEU A 1 109 ? 6.091 -3.969 5.217 1.00 87.56 109 LEU A N 1
ATOM 887 C CA . LEU A 1 109 ? 6.264 -4.375 6.607 1.00 87.56 109 LEU A CA 1
ATOM 888 C C . LEU A 1 109 ? 7.705 -4.826 6.877 1.00 87.56 109 LEU A C 1
ATOM 890 O O . LEU A 1 109 ? 8.329 -4.324 7.809 1.00 87.56 109 LEU A O 1
ATOM 894 N N . GLU A 1 110 ? 8.246 -5.704 6.029 1.00 87.38 110 GLU A N 1
ATOM 895 C CA . GLU A 1 110 ? 9.619 -6.225 6.124 1.00 87.38 110 GLU A CA 1
ATOM 896 C C . GLU A 1 110 ? 10.671 -5.112 6.049 1.00 87.38 110 GLU A C 1
ATOM 898 O O . GLU A 1 110 ? 11.680 -5.141 6.750 1.00 87.38 110 GLU A O 1
ATOM 903 N N . ASN A 1 111 ? 10.403 -4.080 5.247 1.00 78.81 111 ASN A N 1
ATOM 904 C CA . ASN A 1 111 ? 11.296 -2.936 5.074 1.00 78.81 111 ASN A CA 1
ATOM 905 C C . ASN A 1 111 ? 11.039 -1.795 6.078 1.00 78.81 111 ASN A C 1
ATOM 907 O O . ASN A 1 111 ? 11.580 -0.702 5.916 1.00 78.81 111 ASN A O 1
ATOM 911 N N . ASN A 1 112 ? 10.215 -2.011 7.113 1.00 88.88 112 ASN A N 1
ATOM 912 C CA . ASN A 1 112 ? 9.859 -1.008 8.129 1.00 88.88 112 ASN A CA 1
ATOM 913 C C . ASN A 1 112 ? 9.253 0.293 7.555 1.00 88.88 112 ASN A C 1
ATOM 915 O O . ASN A 1 112 ? 9.310 1.363 8.168 1.00 88.88 112 ASN A O 1
ATOM 919 N N . LEU A 1 113 ? 8.626 0.216 6.380 1.00 84.44 113 LEU A N 1
ATOM 920 C CA . LEU A 1 113 ? 7.971 1.332 5.698 1.00 84.44 113 LEU A CA 1
ATOM 921 C C . LEU A 1 113 ? 6.517 1.464 6.173 1.00 84.44 113 LEU A C 1
ATOM 923 O O . LEU A 1 113 ? 5.572 1.336 5.395 1.00 84.44 113 LEU A O 1
ATOM 927 N N . TYR A 1 114 ? 6.325 1.741 7.466 1.00 87.69 114 TYR A N 1
ATOM 928 C CA . TYR A 1 114 ? 5.016 1.629 8.127 1.00 87.69 114 TYR A CA 1
ATOM 929 C C . TYR A 1 114 ? 3.920 2.544 7.558 1.00 87.69 114 TYR A C 1
ATOM 931 O O . TYR A 1 114 ? 2.752 2.165 7.534 1.00 87.69 114 TYR A O 1
ATOM 939 N N . ASN A 1 115 ? 4.279 3.730 7.053 1.00 82.12 115 ASN A N 1
ATOM 940 C CA . ASN A 1 115 ? 3.314 4.609 6.386 1.00 82.12 115 ASN A CA 1
ATOM 941 C C . ASN A 1 115 ? 2.771 3.975 5.097 1.00 82.12 115 ASN A C 1
ATOM 943 O O . ASN A 1 115 ? 1.570 4.019 4.850 1.00 82.12 115 ASN A O 1
ATOM 947 N N . GLU A 1 116 ? 3.639 3.365 4.288 1.00 83.25 116 GLU A N 1
ATOM 948 C CA . GLU A 1 116 ? 3.220 2.742 3.028 1.00 83.25 116 GLU A CA 1
ATOM 949 C C 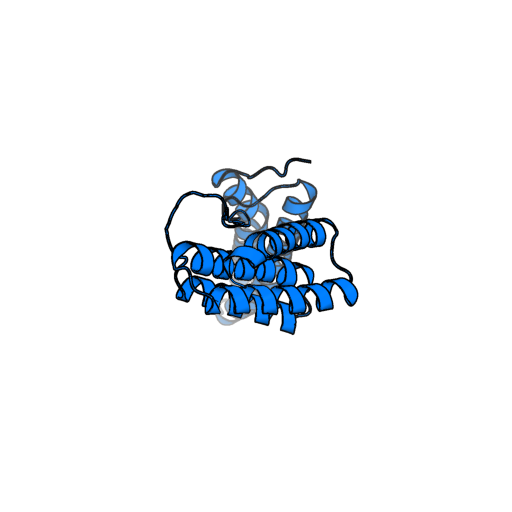. GLU A 1 116 ? 2.566 1.383 3.255 1.00 83.25 116 GLU A C 1
ATOM 951 O O . GLU A 1 116 ? 1.609 1.043 2.558 1.00 83.25 116 GLU A O 1
ATOM 956 N N . TYR A 1 117 ? 2.993 0.660 4.293 1.00 90.00 117 TYR A N 1
ATOM 957 C CA . TYR A 1 117 ? 2.279 -0.501 4.809 1.00 90.00 117 TYR A CA 1
ATOM 958 C C . TYR A 1 117 ? 0.829 -0.146 5.145 1.00 90.00 117 TYR A C 1
ATOM 960 O O . TYR A 1 117 ? -0.081 -0.765 4.604 1.00 90.00 117 TYR A O 1
ATOM 968 N N . LEU A 1 118 ? 0.596 0.877 5.976 1.00 90.88 118 LEU A N 1
ATOM 969 C CA . LEU A 1 118 ? -0.748 1.193 6.464 1.00 90.88 118 LEU A CA 1
ATOM 970 C C . LEU A 1 118 ? -1.667 1.730 5.354 1.00 90.88 118 LEU A C 1
ATOM 972 O O . LEU A 1 118 ? -2.845 1.367 5.300 1.00 90.88 118 LEU A O 1
ATOM 976 N N . LYS A 1 119 ? -1.132 2.518 4.408 1.00 88.06 119 LYS A N 1
ATOM 977 C CA . LYS A 1 119 ? -1.873 2.886 3.187 1.00 88.06 119 LYS A CA 1
ATOM 978 C C . LYS A 1 119 ? -2.253 1.652 2.373 1.00 88.06 119 LYS A C 1
ATOM 980 O O . LYS A 1 119 ? -3.397 1.525 1.949 1.00 88.06 119 LYS A O 1
ATOM 985 N N . THR A 1 120 ? -1.304 0.738 2.172 1.00 85.81 120 THR A N 1
ATOM 986 C CA . THR A 1 120 ? -1.530 -0.472 1.371 1.00 85.81 120 THR A CA 1
ATOM 987 C C . THR A 1 120 ? -2.538 -1.402 2.038 1.00 85.81 120 THR A C 1
ATOM 989 O O . THR A 1 120 ? -3.464 -1.868 1.380 1.00 85.81 120 THR A O 1
ATOM 992 N N . LEU A 1 121 ? -2.427 -1.584 3.353 1.00 93.56 121 LEU A N 1
ATOM 993 C CA . LEU A 1 121 ? -3.374 -2.332 4.172 1.00 93.56 121 LEU A CA 1
ATOM 994 C C . LEU A 1 121 ? -4.791 -1.768 4.043 1.00 93.56 121 LEU A C 1
ATOM 996 O O . LEU A 1 121 ? -5.733 -2.528 3.847 1.00 93.56 121 LEU A O 1
ATOM 1000 N N . SER A 1 122 ? -4.943 -0.442 4.072 1.00 90.88 122 SER A N 1
ATOM 1001 C CA . SER A 1 122 ? -6.247 0.217 3.920 1.00 90.88 122 SER A CA 1
ATOM 1002 C C . SER A 1 122 ? -6.910 -0.096 2.569 1.00 90.88 122 SER A C 1
ATOM 1004 O O . SER A 1 122 ? -8.131 -0.259 2.499 1.00 90.88 122 SER A O 1
ATOM 1006 N N . PHE A 1 123 ? -6.128 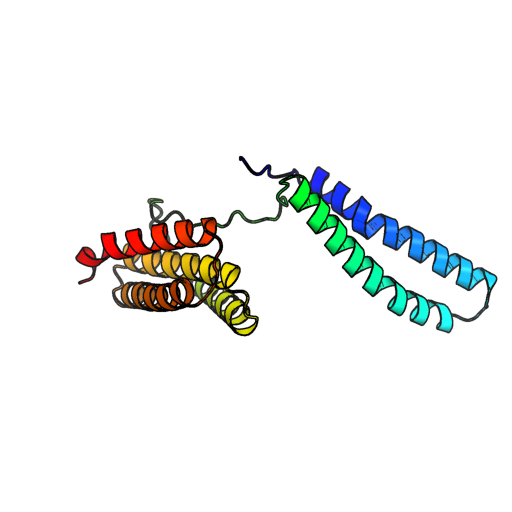-0.258 1.495 1.00 87.62 123 PHE A N 1
ATOM 1007 C CA . PHE A 1 123 ? -6.661 -0.727 0.212 1.00 87.62 123 PHE A CA 1
ATOM 1008 C C . PHE A 1 123 ? -7.079 -2.184 0.249 1.00 87.62 123 PHE A C 1
ATOM 1010 O O . PHE A 1 123 ? -8.184 -2.497 -0.176 1.00 87.62 123 PHE A O 1
ATOM 1017 N N . VAL A 1 124 ? -6.220 -3.063 0.771 1.00 90.44 124 VAL A N 1
ATOM 1018 C CA . VAL A 1 124 ? -6.512 -4.500 0.849 1.00 90.44 124 VAL A CA 1
ATOM 1019 C C . VAL A 1 124 ? -7.786 -4.734 1.665 1.00 90.44 124 VAL A C 1
ATOM 1021 O O . VAL A 1 124 ? -8.663 -5.478 1.232 1.00 90.44 124 VAL A O 1
ATOM 1024 N N . VAL A 1 125 ? -7.944 -4.028 2.790 1.00 93.06 125 VAL A N 1
ATOM 1025 C CA . VAL A 1 125 ? -9.180 -4.029 3.587 1.00 93.06 125 VAL A CA 1
ATOM 1026 C C . VAL A 1 125 ? -10.377 -3.597 2.744 1.00 93.06 125 VAL A C 1
ATOM 1028 O O . VAL A 1 125 ? -11.405 -4.266 2.763 1.00 93.06 125 VAL A O 1
ATOM 1031 N N . SER A 1 126 ? -10.247 -2.510 1.981 1.00 89.56 126 SER A N 1
ATOM 1032 C CA . SER A 1 126 ? -11.326 -2.021 1.118 1.00 89.56 126 SER A CA 1
ATOM 1033 C C . SER A 1 126 ? -11.688 -3.025 0.015 1.00 89.56 126 SER A C 1
ATOM 1035 O O . SER A 1 126 ? -12.858 -3.150 -0.329 1.00 89.56 126 SER A O 1
ATOM 1037 N N . PHE A 1 127 ? -10.727 -3.783 -0.523 1.00 88.88 127 PHE A N 1
ATOM 1038 C CA . PHE A 1 127 ? -11.008 -4.798 -1.551 1.00 88.88 127 PHE A CA 1
ATOM 1039 C C . PHE A 1 127 ? -11.770 -5.973 -0.957 1.00 88.88 127 PHE A C 1
ATOM 1041 O O . PHE A 1 127 ? -12.803 -6.365 -1.490 1.00 88.88 127 PHE A O 1
ATOM 1048 N N . TYR A 1 128 ? -11.304 -6.484 0.183 1.00 91.56 128 TYR A N 1
ATOM 1049 C CA . TYR A 1 128 ? -11.997 -7.556 0.888 1.00 91.56 128 TYR A CA 1
ATOM 1050 C C . TYR A 1 128 ? -13.397 -7.142 1.332 1.00 91.56 128 TYR A C 1
ATOM 1052 O O . TYR A 1 128 ? -14.340 -7.913 1.174 1.00 91.56 128 TYR A O 1
ATOM 1060 N N . LEU A 1 129 ? -13.558 -5.913 1.827 1.00 91.00 129 LEU A N 1
ATOM 1061 C CA . LEU A 1 129 ? -14.870 -5.386 2.183 1.00 91.00 129 LEU A CA 1
ATOM 1062 C C . LEU A 1 129 ? -15.777 -5.265 0.949 1.00 91.00 129 LEU A C 1
ATOM 1064 O O . LEU A 1 129 ? -16.936 -5.660 1.020 1.00 91.00 129 LEU A O 1
ATOM 1068 N N . LYS A 1 130 ? -15.263 -4.786 -0.193 1.00 87.81 130 LYS A N 1
ATOM 1069 C CA . LYS A 1 130 ? -16.042 -4.717 -1.438 1.00 87.81 130 LYS A CA 1
ATOM 1070 C C . LYS A 1 130 ? -16.491 -6.103 -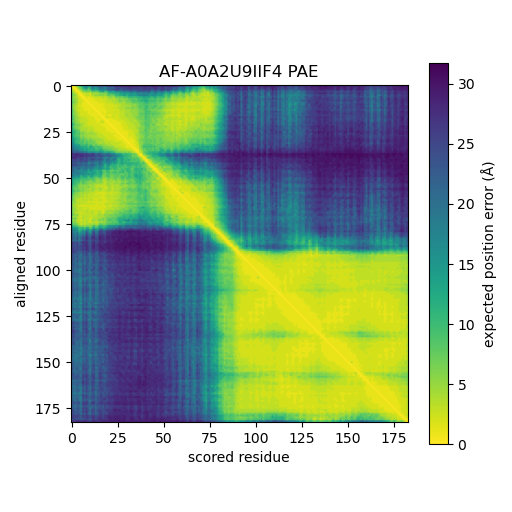1.900 1.00 87.81 130 LYS A C 1
ATOM 1072 O O . LYS A 1 130 ? -17.677 -6.288 -2.152 1.00 87.81 130 LYS A O 1
ATOM 1077 N N . ASN A 1 131 ? -15.586 -7.078 -1.953 1.00 88.69 131 ASN A N 1
ATOM 1078 C CA . ASN A 1 131 ? -15.929 -8.447 -2.353 1.00 88.69 131 ASN A CA 1
ATOM 1079 C C . ASN A 1 131 ? -16.936 -9.076 -1.381 1.00 88.69 131 ASN A C 1
ATOM 1081 O O . ASN A 1 131 ? -17.879 -9.727 -1.821 1.00 88.69 131 ASN A O 1
ATOM 1085 N N . ALA A 1 132 ? -16.804 -8.813 -0.076 1.00 90.62 132 ALA A N 1
ATOM 1086 C CA . ALA A 1 132 ? -17.791 -9.233 0.913 1.00 90.62 132 ALA A CA 1
ATOM 1087 C C . ALA A 1 132 ? -19.175 -8.634 0.630 1.00 90.62 132 ALA A C 1
ATOM 1089 O O . ALA A 1 132 ? -20.164 -9.357 0.642 1.00 90.62 132 ALA A O 1
ATOM 1090 N N . ILE A 1 133 ? -19.256 -7.332 0.336 1.00 88.56 133 ILE A N 1
ATOM 1091 C CA . ILE A 1 133 ? -20.521 -6.641 0.049 1.00 88.56 133 ILE A CA 1
ATOM 1092 C C . ILE A 1 133 ? -21.176 -7.168 -1.231 1.00 88.56 133 ILE A C 1
ATOM 1094 O O . ILE A 1 133 ? -22.381 -7.421 -1.211 1.00 88.56 133 ILE A O 1
ATOM 1098 N N . VAL A 1 134 ? -20.401 -7.324 -2.310 1.00 87.38 134 VAL A N 1
ATOM 1099 C CA . VAL A 1 134 ? -20.889 -7.746 -3.635 1.00 87.38 134 VAL A CA 1
ATOM 1100 C C . VAL A 1 134 ? -21.354 -9.202 -3.618 1.00 87.38 134 VAL A C 1
ATOM 1102 O O . VAL A 1 134 ? -22.448 -9.496 -4.089 1.00 87.38 134 VAL A O 1
ATOM 1105 N N . ASN A 1 135 ? -20.565 -10.100 -3.023 1.00 86.81 135 ASN A N 1
ATOM 1106 C CA . ASN A 1 135 ? -20.839 -11.541 -3.035 1.00 86.81 135 ASN A CA 1
ATOM 1107 C C . ASN A 1 135 ? -21.572 -12.040 -1.782 1.00 86.81 135 ASN A C 1
ATOM 1109 O O . ASN A 1 135 ? -21.824 -13.235 -1.647 1.00 86.81 135 ASN A O 1
ATOM 1113 N N . ASN A 1 136 ? -21.889 -11.140 -0.847 1.00 87.06 136 ASN A N 1
ATOM 1114 C CA . ASN A 1 136 ? -22.370 -11.470 0.493 1.00 87.06 136 ASN A CA 1
ATOM 1115 C C . ASN A 1 136 ? -21.458 -12.486 1.226 1.00 87.06 136 ASN A C 1
ATOM 1117 O O . ASN A 1 136 ? -21.933 -13.355 1.958 1.00 87.06 136 ASN A O 1
ATOM 1121 N N . ASP A 1 137 ? -20.140 -12.385 1.014 1.00 88.81 137 ASP A N 1
ATOM 1122 C CA . ASP A 1 137 ? -19.141 -13.328 1.527 1.00 88.81 137 ASP A CA 1
ATOM 1123 C C . ASP A 1 137 ? -18.606 -12.923 2.911 1.00 88.81 137 ASP A C 1
ATOM 1125 O O . ASP A 1 137 ? -17.769 -12.023 3.060 1.00 88.81 137 ASP A O 1
ATOM 1129 N N . VAL A 1 138 ? -19.033 -13.667 3.932 1.00 92.62 138 VAL A N 1
ATOM 1130 C CA . VAL A 1 138 ? -18.587 -13.508 5.325 1.00 92.62 138 VAL A CA 1
ATOM 1131 C C . VAL A 1 138 ? -17.076 -13.721 5.466 1.00 92.62 138 VAL A C 1
ATOM 1133 O O . VAL A 1 138 ? -16.430 -13.061 6.282 1.00 92.62 138 VAL A O 1
ATOM 1136 N N . ARG A 1 139 ? -16.461 -14.604 4.667 1.00 93.19 139 ARG A N 1
ATOM 1137 C CA . ARG A 1 139 ? -15.025 -14.899 4.779 1.00 93.19 139 ARG A CA 1
ATOM 1138 C C . ARG A 1 139 ? -14.183 -13.681 4.410 1.00 93.19 139 ARG A C 1
ATOM 1140 O O . ARG A 1 139 ? -13.236 -13.352 5.129 1.00 93.19 139 ARG A O 1
ATOM 1147 N N . SER A 1 140 ? -14.532 -13.006 3.319 1.00 92.44 140 SER A N 1
ATOM 1148 C CA . SER A 1 140 ? -13.893 -11.753 2.911 1.00 92.44 140 SER A CA 1
ATOM 1149 C C . SER A 1 140 ? -14.093 -10.651 3.954 1.00 92.44 140 SER A C 1
ATOM 1151 O O . SER A 1 140 ? -13.136 -9.951 4.290 1.00 92.44 140 SER A O 1
ATOM 1153 N N . PHE A 1 141 ? -15.277 -10.559 4.568 1.00 94.69 141 PHE A N 1
ATOM 1154 C CA . PHE A 1 141 ? -15.518 -9.605 5.655 1.00 94.69 141 PHE A CA 1
ATOM 1155 C C . PHE A 1 141 ? -14.627 -9.876 6.881 1.00 94.69 141 PHE A C 1
ATOM 1157 O O . PHE A 1 141 ? -13.981 -8.963 7.404 1.00 94.69 141 PHE A O 1
ATOM 1164 N N . LEU A 1 142 ? -14.519 -11.136 7.316 1.00 94.81 142 LEU A N 1
ATOM 1165 C CA . LEU A 1 142 ? -13.660 -11.518 8.442 1.00 94.81 142 LEU A CA 1
ATOM 1166 C C . LEU A 1 142 ? -12.181 -11.213 8.173 1.00 94.81 142 LEU A C 1
ATOM 1168 O O . LEU A 1 142 ? -11.486 -10.740 9.074 1.00 94.81 142 LEU A O 1
ATOM 1172 N N . LYS A 1 143 ? -11.707 -11.410 6.936 1.00 95.06 143 LYS A N 1
ATOM 1173 C CA . LYS A 1 143 ? -10.352 -11.003 6.528 1.00 95.06 143 LYS A CA 1
ATOM 1174 C C . LYS A 1 143 ? -10.151 -9.491 6.628 1.00 95.06 143 LYS A C 1
ATOM 1176 O O . LYS A 1 143 ? -9.143 -9.053 7.180 1.00 95.06 143 LYS A O 1
ATOM 1181 N N . ALA A 1 144 ? -11.105 -8.692 6.145 1.00 94.12 144 ALA A N 1
ATOM 1182 C CA . ALA A 1 144 ? -11.054 -7.235 6.270 1.00 94.12 144 ALA A CA 1
ATOM 1183 C C . ALA A 1 144 ? -10.960 -6.806 7.748 1.00 94.12 144 ALA A C 1
ATOM 1185 O O . ALA A 1 144 ? -10.117 -5.982 8.107 1.00 94.12 144 ALA A O 1
ATOM 1186 N N . LYS A 1 145 ? -11.758 -7.430 8.625 1.00 95.50 145 LYS A N 1
ATOM 1187 C CA . LYS A 1 145 ? -11.754 -7.181 10.076 1.00 95.50 145 LYS A CA 1
ATOM 1188 C C . LYS A 1 145 ? -10.426 -7.567 10.744 1.00 95.50 145 LYS A C 1
ATOM 1190 O O . LYS A 1 145 ? -9.946 -6.829 11.602 1.00 95.50 145 LYS A O 1
ATOM 1195 N N . ASP A 1 146 ? -9.816 -8.690 10.363 1.00 96.44 146 ASP A N 1
ATOM 1196 C CA . ASP A 1 146 ? -8.498 -9.105 10.873 1.00 96.44 146 ASP A CA 1
ATOM 1197 C C . ASP A 1 146 ? -7.386 -8.123 10.472 1.00 96.44 146 ASP A C 1
ATOM 1199 O O . ASP A 1 146 ? -6.564 -7.717 11.296 1.00 96.44 146 ASP A O 1
ATOM 1203 N N . LEU A 1 147 ? -7.397 -7.668 9.218 1.00 95.88 147 LEU A N 1
ATOM 1204 C CA . LEU A 1 147 ? -6.434 -6.686 8.724 1.00 95.88 147 LEU A CA 1
ATOM 1205 C C . LEU A 1 147 ? -6.566 -5.332 9.437 1.00 95.88 147 LEU A C 1
ATOM 1207 O O . LEU A 1 147 ? -5.544 -4.733 9.771 1.00 95.88 147 LEU A O 1
ATOM 1211 N N . ILE A 1 148 ? -7.786 -4.877 9.748 1.00 96.81 148 ILE A N 1
ATOM 1212 C CA . ILE A 1 148 ? -7.991 -3.680 10.581 1.00 96.81 148 ILE A CA 1
ATOM 1213 C C . ILE A 1 148 ? -7.304 -3.833 11.944 1.00 96.81 148 ILE A C 1
ATOM 1215 O O . ILE A 1 148 ? -6.561 -2.940 12.345 1.00 96.81 148 ILE A O 1
ATOM 1219 N N . LYS A 1 149 ? -7.450 -4.980 12.624 1.00 96.12 149 LYS A N 1
ATOM 1220 C CA . LYS A 1 149 ? -6.780 -5.211 13.919 1.00 96.12 149 LYS A CA 1
ATOM 1221 C C . LYS A 1 149 ? -5.258 -5.109 13.807 1.00 96.12 149 LYS A C 1
ATOM 1223 O O . LYS A 1 149 ? -4.616 -4.503 14.662 1.00 96.12 149 LYS A O 1
ATOM 1228 N N . LYS A 1 150 ? -4.677 -5.659 12.735 1.00 95.25 150 LYS A N 1
ATOM 1229 C CA . LYS A 1 150 ? -3.236 -5.535 12.456 1.00 95.25 150 LYS A CA 1
ATOM 1230 C C . LYS A 1 150 ? -2.826 -4.078 12.230 1.00 95.25 150 LYS A C 1
ATOM 1232 O O . LYS A 1 150 ? -1.775 -3.660 12.710 1.00 95.25 150 LYS A O 1
ATOM 1237 N N . GLY A 1 151 ? -3.651 -3.300 11.531 1.00 94.62 151 GLY A N 1
ATOM 1238 C CA . GLY A 1 151 ? -3.446 -1.862 11.353 1.00 94.62 151 GLY A CA 1
ATOM 1239 C C . GLY A 1 151 ? -3.472 -1.089 12.676 1.00 94.62 151 GLY A C 1
ATOM 1240 O O . GLY A 1 151 ? -2.575 -0.284 12.919 1.00 94.62 151 GLY A O 1
ATOM 1241 N N . ASP A 1 152 ? -4.424 -1.389 13.566 1.00 95.69 152 ASP A N 1
ATOM 1242 C CA . ASP A 1 152 ? -4.532 -0.753 14.887 1.00 95.69 152 ASP A CA 1
ATOM 1243 C C . ASP A 1 152 ? -3.280 -0.979 15.753 1.00 95.69 152 ASP A C 1
ATOM 1245 O O . ASP A 1 152 ? -2.838 -0.057 16.443 1.00 95.69 152 ASP A O 1
ATOM 1249 N N . CYS A 1 153 ? -2.677 -2.174 15.709 1.00 94.38 153 CYS A N 1
ATOM 1250 C CA . CYS A 1 153 ? -1.405 -2.448 16.391 1.00 94.38 153 CYS A CA 1
ATOM 1251 C C . CYS A 1 153 ? -0.285 -1.528 15.879 1.00 94.38 153 CYS A C 1
ATOM 1253 O O . CYS A 1 153 ? 0.397 -0.875 16.668 1.00 94.38 153 CYS A O 1
ATOM 1255 N N . ILE A 1 154 ? -0.144 -1.402 14.556 1.00 92.88 154 ILE A N 1
ATOM 1256 C CA . ILE A 1 154 ? 0.897 -0.564 13.945 1.00 92.88 154 ILE A CA 1
ATOM 1257 C C . ILE A 1 154 ? 0.700 0.920 14.266 1.00 92.88 154 ILE A C 1
ATOM 1259 O O . ILE A 1 154 ? 1.676 1.606 14.566 1.00 92.88 154 ILE A O 1
ATOM 1263 N N . VAL A 1 155 ? -0.538 1.419 14.243 1.00 93.50 155 VAL A N 1
ATOM 1264 C CA . VAL A 1 155 ? -0.841 2.822 14.576 1.00 93.50 155 VAL A CA 1
ATOM 1265 C C . VAL A 1 155 ? -0.478 3.152 16.026 1.00 93.50 155 VAL A C 1
ATOM 1267 O O . VAL A 1 155 ? -0.014 4.257 16.294 1.00 93.50 155 VAL A O 1
ATOM 1270 N N . LYS A 1 156 ? -0.664 2.208 16.958 1.00 93.31 156 LYS A N 1
ATOM 1271 C CA . LYS A 1 156 ? -0.321 2.398 18.377 1.00 93.31 156 LYS A CA 1
ATOM 1272 C C . LYS A 1 156 ? 1.183 2.365 18.633 1.00 93.31 156 LYS A C 1
ATOM 1274 O O . LYS A 1 156 ? 1.674 3.112 19.473 1.00 93.31 156 LYS A O 1
ATOM 1279 N N . GL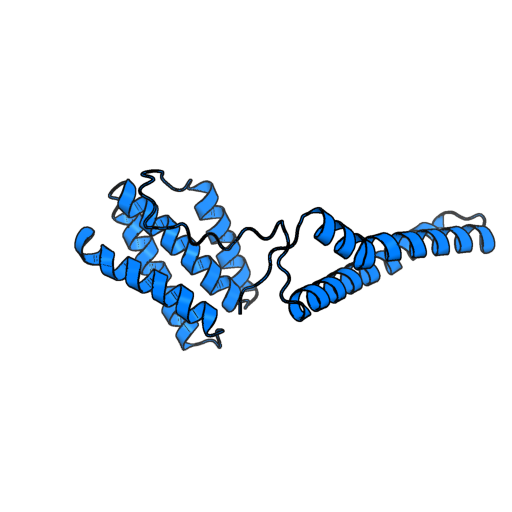U A 1 157 ? 1.905 1.489 17.940 1.00 92.12 157 GLU A N 1
ATOM 1280 C CA . GLU A 1 157 ? 3.320 1.223 18.221 1.00 92.12 157 GLU A CA 1
ATOM 1281 C C . GLU A 1 157 ? 4.290 2.093 17.419 1.00 92.12 157 GLU A C 1
ATOM 1283 O O . GLU A 1 157 ? 5.437 2.287 17.830 1.00 92.12 157 GLU A O 1
ATOM 1288 N N . LYS A 1 158 ? 3.881 2.578 16.242 1.00 92.44 158 LYS A N 1
ATOM 1289 C CA . LYS A 1 158 ? 4.776 3.238 15.286 1.00 92.44 158 LYS A CA 1
ATOM 1290 C C . LYS A 1 158 ? 4.374 4.688 15.059 1.00 92.44 158 LYS A C 1
ATOM 1292 O O . LYS A 1 158 ? 3.211 5.070 15.122 1.00 92.44 158 LYS A O 1
ATOM 1297 N N . LYS A 1 159 ? 5.363 5.513 14.712 1.00 88.56 159 LYS A N 1
ATOM 1298 C CA . LYS A 1 159 ? 5.133 6.907 14.325 1.00 88.56 159 LYS A CA 1
ATOM 1299 C C . LYS A 1 159 ? 4.620 6.970 12.885 1.00 88.56 159 LYS A C 1
ATOM 1301 O O . LYS A 1 159 ? 5.399 6.891 11.934 1.00 88.56 159 LYS A O 1
ATOM 1306 N N . ILE A 1 160 ? 3.309 7.118 12.737 1.00 91.88 160 ILE A N 1
ATOM 1307 C CA . ILE A 1 160 ? 2.616 7.229 11.449 1.00 91.88 160 ILE A CA 1
ATOM 1308 C C . ILE A 1 160 ? 2.268 8.697 11.169 1.00 91.88 160 ILE A C 1
ATOM 1310 O O . ILE A 1 160 ? 2.013 9.474 12.087 1.00 91.88 160 ILE A O 1
ATOM 1314 N N . LYS A 1 161 ? 2.287 9.104 9.897 1.00 83.25 161 LYS A N 1
ATOM 1315 C CA . LYS A 1 161 ? 1.861 10.445 9.473 1.00 83.25 161 LYS A CA 1
ATOM 1316 C C . LYS A 1 161 ? 0.343 10.604 9.651 1.00 83.25 161 LYS A C 1
ATOM 1318 O O . LYS A 1 161 ? -0.410 9.698 9.302 1.00 83.25 161 LYS A O 1
ATOM 1323 N N . ASN A 1 162 ? -0.107 11.775 10.109 1.00 80.31 162 ASN A N 1
ATOM 1324 C CA . ASN A 1 162 ? -1.525 12.045 10.405 1.00 80.31 162 ASN A CA 1
ATOM 1325 C C . ASN A 1 162 ? -2.461 11.751 9.225 1.00 80.31 162 ASN A C 1
ATOM 1327 O O . ASN A 1 162 ? -3.465 11.074 9.399 1.00 80.31 162 ASN A O 1
ATOM 1331 N N . ASN A 1 163 ? -2.086 12.159 8.012 1.00 76.00 163 ASN A N 1
ATOM 1332 C CA . ASN A 1 163 ? -2.881 11.899 6.809 1.00 76.00 163 ASN A CA 1
ATOM 1333 C C . ASN A 1 163 ? -3.079 10.397 6.519 1.00 76.00 163 ASN A C 1
ATOM 1335 O O . ASN A 1 163 ? -4.083 9.998 5.936 1.00 76.00 163 ASN A O 1
ATOM 1339 N N . VAL A 1 164 ? -2.131 9.546 6.921 1.00 82.00 164 VAL A N 1
ATOM 1340 C CA . VAL A 1 164 ? -2.249 8.088 6.774 1.00 82.00 164 VAL A CA 1
ATOM 1341 C C . VAL A 1 164 ? -3.152 7.502 7.858 1.00 82.00 164 VAL A C 1
ATOM 1343 O O . VAL A 1 164 ? -3.924 6.588 7.574 1.00 82.00 164 VAL A O 1
ATOM 1346 N N . ILE A 1 165 ? -3.090 8.043 9.078 1.00 86.06 165 ILE A N 1
ATOM 1347 C CA . ILE A 1 165 ? -3.991 7.664 10.175 1.00 86.06 165 ILE A CA 1
ATOM 1348 C C . ILE A 1 165 ? -5.439 7.995 9.803 1.00 86.06 165 ILE A C 1
ATOM 1350 O O . ILE A 1 165 ? -6.303 7.136 9.942 1.00 86.06 165 ILE A O 1
ATOM 1354 N N . GLU A 1 166 ? -5.698 9.197 9.285 1.00 82.69 166 GLU A N 1
ATOM 1355 C CA . GLU A 1 166 ? -7.031 9.623 8.838 1.00 82.69 166 GLU A CA 1
ATOM 1356 C C . GLU A 1 166 ? -7.591 8.683 7.764 1.00 82.69 166 GLU A C 1
ATOM 1358 O O . GLU A 1 166 ? -8.717 8.200 7.880 1.00 82.69 166 GLU A O 1
ATOM 1363 N N . LEU A 1 167 ? -6.782 8.345 6.753 1.00 86.06 167 LEU A N 1
ATOM 1364 C CA . LEU A 1 167 ? -7.172 7.398 5.708 1.00 86.06 167 LEU A CA 1
ATOM 1365 C C . LEU A 1 167 ? -7.511 6.013 6.280 1.00 86.06 167 LEU A C 1
ATOM 1367 O O . LEU A 1 167 ? -8.527 5.423 5.912 1.00 86.06 167 LEU A O 1
ATOM 1371 N N . PHE A 1 168 ? -6.691 5.504 7.199 1.00 90.88 168 PHE A N 1
ATOM 1372 C CA . PHE A 1 168 ? -6.941 4.217 7.845 1.00 90.88 168 PHE A CA 1
ATOM 1373 C C . PHE A 1 168 ? -8.218 4.242 8.701 1.00 90.88 168 PHE A C 1
ATOM 1375 O O . PHE A 1 168 ? -9.023 3.313 8.635 1.00 90.88 168 PHE A O 1
ATOM 1382 N N . GLN A 1 169 ? -8.453 5.322 9.451 1.00 90.38 169 GLN A N 1
ATOM 1383 C CA . GLN A 1 169 ? -9.658 5.499 10.266 1.00 90.38 169 GLN A CA 1
ATOM 1384 C C . GLN A 1 169 ? -10.934 5.553 9.420 1.00 90.38 169 GLN A C 1
ATOM 1386 O O . GLN A 1 169 ? -11.946 4.974 9.815 1.00 90.38 169 GLN A O 1
ATOM 1391 N N . LEU A 1 170 ? -10.889 6.185 8.242 1.00 87.94 170 LEU A N 1
ATOM 1392 C CA . LEU A 1 170 ? -12.015 6.193 7.305 1.00 87.94 170 LEU A CA 1
ATOM 1393 C C . LEU A 1 170 ? -12.389 4.775 6.859 1.00 87.94 170 LEU A C 1
ATOM 1395 O O . LEU A 1 170 ? -13.565 4.409 6.882 1.00 87.94 170 LEU A O 1
ATOM 1399 N N . VAL A 1 171 ? -11.398 3.958 6.492 1.00 89.69 171 VAL A N 1
ATOM 1400 C CA . VAL A 1 171 ? -11.633 2.563 6.085 1.00 89.69 171 VAL A CA 1
ATOM 1401 C C . VAL A 1 171 ? -12.113 1.718 7.265 1.00 89.69 171 VAL A C 1
ATOM 1403 O O . VAL A 1 171 ? -13.061 0.948 7.118 1.00 89.69 171 VAL A O 1
ATOM 1406 N N . ARG A 1 172 ? -11.516 1.895 8.449 1.00 92.69 172 ARG A N 1
ATOM 1407 C CA . ARG A 1 172 ? -11.950 1.225 9.680 1.00 92.69 172 ARG A CA 1
ATOM 1408 C C . ARG A 1 172 ? -13.423 1.500 9.976 1.00 92.69 172 ARG A C 1
ATOM 1410 O O . ARG A 1 172 ? -14.174 0.556 10.202 1.00 92.69 172 ARG A O 1
ATOM 1417 N N . LYS A 1 173 ? -13.835 2.769 9.927 1.00 91.00 173 LYS A N 1
ATOM 1418 C CA . LYS A 1 173 ? -15.228 3.165 10.153 1.00 91.00 173 LYS A CA 1
ATOM 1419 C C . LYS A 1 173 ? -16.169 2.470 9.168 1.00 91.00 173 LYS A C 1
ATOM 1421 O O . LYS A 1 173 ? -17.182 1.928 9.586 1.00 91.00 173 LYS A O 1
ATOM 1426 N N . LYS A 1 174 ? -15.800 2.391 7.884 1.00 89.06 174 LYS A N 1
ATOM 1427 C CA . LYS A 1 174 ? -16.604 1.661 6.891 1.00 89.06 174 LYS A CA 1
ATOM 1428 C C . LYS A 1 174 ? -16.747 0.175 7.231 1.00 89.06 174 LYS A C 1
ATOM 1430 O O . LYS A 1 174 ? -17.845 -0.359 7.137 1.00 89.06 174 LYS A O 1
ATOM 1435 N N . VAL A 1 175 ? -15.681 -0.504 7.657 1.00 91.50 175 VAL A N 1
ATOM 1436 C CA . VAL A 1 175 ? -15.780 -1.912 8.097 1.00 91.50 175 VAL A CA 1
ATOM 1437 C C . VAL A 1 175 ? -16.727 -2.053 9.297 1.00 91.50 175 VAL A C 1
ATOM 1439 O O . VAL A 1 175 ? -17.514 -2.996 9.345 1.00 91.50 175 VAL A O 1
ATOM 1442 N N . GLU A 1 176 ? -16.675 -1.118 10.249 1.00 92.06 176 GLU A N 1
ATOM 1443 C CA . GLU A 1 176 ? -17.580 -1.082 11.405 1.00 92.06 176 GLU A CA 1
ATOM 1444 C C . GLU A 1 176 ? -19.040 -0.846 10.985 1.00 92.06 176 GLU A C 1
ATOM 1446 O O . GLU A 1 176 ? -19.922 -1.559 11.461 1.00 92.06 176 GLU A O 1
ATOM 1451 N N . ASP A 1 177 ? -19.305 0.062 10.044 1.00 90.12 177 ASP A N 1
ATOM 1452 C CA . ASP A 1 177 ? -20.657 0.338 9.538 1.00 90.12 177 ASP A CA 1
ATOM 1453 C C . ASP A 1 177 ? -21.296 -0.912 8.900 1.00 90.12 177 ASP A C 1
ATOM 1455 O O . ASP A 1 177 ? -22.485 -1.178 9.086 1.00 90.12 177 ASP A O 1
ATOM 1459 N N . TYR A 1 178 ? -20.495 -1.729 8.207 1.00 87.38 178 TYR A N 1
ATOM 1460 C CA . TYR A 1 178 ? -20.943 -2.986 7.596 1.00 87.38 178 TYR A CA 1
ATOM 1461 C C . TYR A 1 178 ? -20.964 -4.187 8.551 1.00 87.38 178 TYR A C 1
ATOM 1463 O O . TYR A 1 178 ? -21.477 -5.240 8.171 1.00 87.38 178 TYR A O 1
ATOM 1471 N N . SER A 1 179 ? -20.467 -4.058 9.786 1.00 87.75 179 SER A N 1
ATOM 1472 C CA . SER A 1 179 ? -20.402 -5.181 10.736 1.00 87.75 179 SER A CA 1
ATOM 1473 C C . SER A 1 179 ? -21.759 -5.825 11.002 1.00 87.75 179 SER A C 1
ATOM 1475 O O . SER A 1 179 ? -21.873 -7.042 10.930 1.00 87.75 179 SER A O 1
ATOM 1477 N N . LYS A 1 180 ? -22.807 -5.012 11.162 1.00 83.94 180 LYS A N 1
ATOM 1478 C CA . LYS A 1 180 ? -24.181 -5.472 11.411 1.00 83.94 180 LYS A CA 1
ATOM 1479 C C . LYS A 1 180 ? -24.779 -6.307 10.276 1.00 83.94 180 LYS A C 1
ATOM 1481 O O . LYS A 1 180 ? -25.757 -7.008 10.496 1.00 83.94 180 LYS A O 1
ATOM 1486 N N . LYS A 1 181 ? -24.247 -6.191 9.053 1.00 82.44 181 LYS A N 1
ATOM 1487 C CA . LYS A 1 181 ? -24.721 -6.952 7.886 1.00 82.44 181 LYS A CA 1
ATOM 1488 C C . LYS A 1 181 ? -24.135 -8.371 7.843 1.00 82.44 181 LYS A C 1
ATOM 1490 O O . LYS A 1 181 ? -24.723 -9.239 7.208 1.00 82.44 181 LYS A O 1
ATOM 1495 N N . PHE A 1 182 ? -22.986 -8.587 8.481 1.00 82.12 182 PHE A N 1
ATOM 1496 C CA . PHE A 1 182 ? -22.193 -9.819 8.395 1.00 82.12 182 PHE A CA 1
ATOM 1497 C C . PHE A 1 182 ? -21.930 -10.474 9.766 1.00 82.12 182 PHE A C 1
ATOM 1499 O O . PHE A 1 182 ? -21.086 -11.369 9.850 1.00 82.12 182 PHE A O 1
ATOM 1506 N N . GLU A 1 183 ? -22.603 -10.001 10.823 1.00 65.38 183 GLU A N 1
ATOM 1507 C CA . GLU A 1 183 ? -22.650 -10.623 12.159 1.00 65.38 183 GLU A CA 1
ATOM 1508 C C . GLU A 1 183 ? -23.597 -11.826 12.228 1.00 65.38 183 GLU A C 1
ATOM 1510 O O . GLU A 1 183 ? -24.576 -11.871 11.448 1.00 65.38 183 GLU A O 1
#

Mean predicted aligned error: 14.92 Å